Protein AF-A0A954N092-F1 (afdb_monomer)

Structure (mmCIF, N/CA/C/O backbone):
data_AF-A0A954N092-F1
#
_entry.id   AF-A0A954N092-F1
#
loop_
_atom_site.group_PDB
_atom_site.id
_atom_site.type_symbol
_atom_site.label_atom_id
_atom_site.label_alt_id
_atom_site.label_comp_id
_atom_site.label_asym_id
_atom_site.label_entity_id
_atom_site.label_seq_id
_atom_site.pdbx_PDB_ins_code
_atom_site.Cartn_x
_atom_site.Cartn_y
_atom_site.Cartn_z
_atom_site.occupancy
_atom_site.B_iso_or_equiv
_atom_site.auth_seq_id
_atom_site.auth_comp_id
_atom_site.auth_asym_id
_atom_site.auth_atom_id
_atom_site.pdbx_PDB_model_num
ATOM 1 N N . MET A 1 1 ? -8.967 7.671 38.812 1.00 58.72 1 MET A N 1
ATOM 2 C CA . MET A 1 1 ? -8.635 6.673 37.773 1.00 58.72 1 MET A CA 1
ATOM 3 C C . MET A 1 1 ? -8.797 5.312 38.424 1.00 58.72 1 MET A C 1
ATOM 5 O O . MET A 1 1 ? -8.134 5.073 39.426 1.00 58.72 1 MET A O 1
ATOM 9 N N . SER A 1 2 ? -9.772 4.502 38.005 1.00 84.19 2 SER A N 1
ATOM 10 C CA . SER A 1 2 ? -10.012 3.220 38.676 1.00 84.19 2 SER A CA 1
ATOM 11 C C . SER A 1 2 ? -8.923 2.221 38.261 1.00 84.19 2 SER A C 1
ATOM 13 O O . SER A 1 2 ? -8.461 2.272 37.116 1.00 84.19 2 SER A O 1
ATOM 15 N N . PRO A 1 3 ? -8.491 1.310 39.145 1.00 87.25 3 PRO A N 1
ATOM 16 C CA . PRO A 1 3 ? -7.468 0.316 38.809 1.00 87.25 3 PRO A CA 1
ATOM 17 C C . PRO A 1 3 ? -7.826 -0.487 37.546 1.00 87.25 3 PRO A C 1
ATOM 19 O O . PRO A 1 3 ? -6.954 -0.793 36.742 1.00 87.25 3 PRO A O 1
ATOM 22 N N . ASN A 1 4 ? -9.120 -0.695 37.290 1.00 87.25 4 ASN A N 1
ATOM 23 C CA . ASN A 1 4 ? -9.615 -1.421 36.122 1.00 87.25 4 ASN A CA 1
ATOM 24 C C . ASN A 1 4 ? -9.374 -0.676 34.798 1.00 87.25 4 ASN A C 1
ATOM 26 O O . ASN A 1 4 ? -9.091 -1.310 33.786 1.00 87.25 4 ASN A O 1
ATOM 30 N N . THR A 1 5 ? -9.449 0.661 34.779 1.00 82.31 5 THR A N 1
ATOM 31 C CA . THR A 1 5 ? -9.152 1.434 33.556 1.00 82.31 5 THR A CA 1
ATOM 32 C C . THR A 1 5 ? -7.698 1.292 33.110 1.00 82.31 5 THR A C 1
ATOM 34 O O . THR A 1 5 ? -7.426 1.294 31.914 1.00 82.31 5 THR A O 1
ATOM 37 N N . MET A 1 6 ? -6.764 1.118 34.048 1.00 85.31 6 MET A N 1
ATOM 38 C CA . MET A 1 6 ? -5.344 0.983 33.724 1.00 85.31 6 MET A CA 1
ATOM 39 C C . MET A 1 6 ? -5.060 -0.349 33.016 1.00 85.31 6 MET A C 1
ATOM 41 O O . MET A 1 6 ? -4.354 -0.377 32.010 1.00 85.31 6 MET A O 1
ATOM 45 N N . THR A 1 7 ? -5.677 -1.440 33.475 1.00 88.88 7 THR A N 1
ATOM 46 C CA . THR A 1 7 ? -5.511 -2.781 32.895 1.00 88.88 7 THR A CA 1
ATOM 47 C C . THR A 1 7 ? -5.996 -2.855 31.450 1.00 88.88 7 THR A C 1
ATOM 49 O O . THR A 1 7 ? -5.308 -3.423 30.605 1.00 88.88 7 THR A O 1
ATOM 52 N N . TRP A 1 8 ? -7.139 -2.236 31.137 1.00 83.75 8 TRP A N 1
ATOM 53 C CA . TRP A 1 8 ? -7.680 -2.220 29.773 1.00 83.75 8 TRP A CA 1
ATOM 54 C C . TRP A 1 8 ? -6.806 -1.436 28.792 1.00 83.75 8 TRP A C 1
ATOM 56 O O . TRP A 1 8 ? -6.642 -1.863 27.650 1.00 83.75 8 TRP A O 1
ATOM 66 N N . ILE A 1 9 ? -6.192 -0.337 29.238 1.00 79.56 9 ILE A N 1
ATOM 67 C CA . ILE A 1 9 ? -5.265 0.441 28.407 1.00 79.56 9 ILE A CA 1
ATOM 68 C C . ILE A 1 9 ? -4.024 -0.392 28.077 1.00 79.56 9 ILE A C 1
ATOM 70 O O . ILE A 1 9 ? -3.651 -0.494 26.910 1.00 79.56 9 ILE A O 1
ATOM 74 N N . PHE A 1 10 ? -3.412 -1.040 29.073 1.00 86.50 10 PHE A N 1
ATOM 75 C CA . PHE A 1 10 ? -2.238 -1.884 28.834 1.00 86.50 10 PHE A CA 1
ATOM 76 C C . PHE A 1 10 ? -2.550 -3.082 27.937 1.00 86.50 10 PHE A C 1
ATOM 78 O O . PHE A 1 10 ? -1.739 -3.430 27.081 1.00 86.50 10 PHE A O 1
ATOM 85 N N . LEU A 1 11 ? -3.734 -3.677 28.084 1.00 86.19 11 LEU A N 1
ATOM 86 C CA . LEU A 1 11 ? -4.165 -4.793 27.248 1.00 86.19 11 LEU A CA 1
ATOM 87 C C . LEU A 1 11 ? -4.391 -4.345 25.795 1.00 86.19 11 LEU A C 1
ATOM 89 O O . LEU A 1 11 ? -3.920 -5.006 24.871 1.00 86.19 11 LEU A O 1
ATOM 93 N N . GLY A 1 12 ? -5.011 -3.179 25.586 1.00 76.19 12 GLY A N 1
ATOM 94 C CA . GLY A 1 12 ? -5.172 -2.582 24.258 1.00 76.19 12 GLY A CA 1
ATOM 95 C C . GLY A 1 12 ? -3.834 -2.251 23.591 1.00 76.19 12 GLY A C 1
ATOM 96 O O . GLY A 1 12 ? -3.595 -2.648 22.450 1.00 76.19 12 GLY A O 1
ATOM 97 N N . VAL A 1 13 ? -2.922 -1.599 24.320 1.00 86.06 13 VAL A N 1
ATOM 98 C CA . VAL A 1 13 ? -1.566 -1.294 23.829 1.00 86.06 13 VAL A CA 1
ATOM 99 C C . VAL A 1 13 ? -0.796 -2.577 23.516 1.00 86.06 13 VAL A C 1
ATOM 101 O O . VAL A 1 13 ? -0.133 -2.648 22.484 1.00 86.06 13 VAL A O 1
ATOM 104 N N . GLY A 1 14 ? -0.919 -3.611 24.351 1.00 88.25 14 GLY A N 1
ATOM 105 C CA . GLY A 1 14 ? -0.275 -4.906 24.141 1.00 88.25 14 GLY A CA 1
ATOM 106 C C . GLY A 1 14 ? -0.741 -5.612 22.867 1.00 88.25 14 GLY A C 1
ATOM 107 O O . GLY A 1 14 ? 0.090 -6.138 22.130 1.00 88.25 14 GLY A O 1
ATOM 108 N N . ILE A 1 15 ? -2.043 -5.578 22.560 1.00 86.50 15 ILE A N 1
ATOM 109 C CA . ILE A 1 15 ? -2.592 -6.173 21.330 1.00 86.50 15 ILE A CA 1
ATOM 110 C C . ILE A 1 15 ? -2.095 -5.420 20.093 1.00 86.50 15 ILE A C 1
ATOM 112 O O . ILE A 1 15 ? -1.632 -6.046 19.138 1.00 86.50 15 ILE A O 1
ATOM 116 N N . VAL A 1 16 ? -2.139 -4.084 20.117 1.00 81.00 16 VAL A N 1
ATOM 117 C CA . VAL A 1 16 ? -1.659 -3.255 19.000 1.00 81.00 16 VAL A CA 1
ATOM 118 C C . VAL A 1 16 ? -0.156 -3.453 18.787 1.00 81.00 16 VAL A C 1
ATOM 120 O O . VAL A 1 16 ? 0.287 -3.667 17.657 1.00 81.00 16 VAL A O 1
ATOM 123 N N . TRP A 1 17 ? 0.628 -3.454 19.867 1.00 87.31 17 TRP A N 1
ATOM 124 C CA . TRP A 1 17 ? 2.071 -3.678 19.814 1.00 87.31 17 TRP A CA 1
ATOM 125 C C . TRP A 1 17 ? 2.415 -5.090 19.329 1.00 87.31 17 TRP A C 1
ATOM 127 O O . TRP A 1 17 ? 3.281 -5.243 18.470 1.00 87.31 17 TRP A O 1
ATOM 137 N N . GLY A 1 18 ? 1.702 -6.114 19.804 1.00 87.19 18 GLY A N 1
ATOM 138 C CA . GLY A 1 18 ? 1.867 -7.497 19.359 1.00 87.19 18 GLY A CA 1
ATOM 139 C C . GLY A 1 18 ? 1.547 -7.678 17.874 1.00 87.19 18 GLY A C 1
ATOM 140 O O . GLY A 1 18 ? 2.330 -8.290 17.147 1.00 87.19 18 GLY A O 1
ATOM 141 N N . GLY A 1 19 ? 0.451 -7.083 17.394 1.00 79.88 19 GLY A N 1
ATOM 142 C CA . GLY A 1 19 ? 0.083 -7.100 15.976 1.00 79.88 19 GLY A CA 1
ATOM 143 C C . GLY A 1 19 ? 1.131 -6.421 15.092 1.00 79.88 19 GLY A C 1
ATOM 144 O O . GLY A 1 19 ? 1.580 -6.999 14.098 1.00 79.88 19 GLY A O 1
ATOM 145 N N . TRP A 1 20 ? 1.591 -5.234 15.495 1.00 87.56 20 TRP A N 1
ATOM 146 C CA . TRP A 1 20 ? 2.670 -4.522 14.808 1.00 87.56 20 TRP A CA 1
ATOM 147 C C . TRP A 1 20 ? 3.981 -5.319 14.802 1.00 87.56 20 TRP A C 1
ATOM 149 O O . TRP A 1 20 ? 4.652 -5.409 13.773 1.00 87.56 20 TRP A O 1
ATOM 159 N N . TYR A 1 21 ? 4.332 -5.950 15.925 1.00 88.69 21 TYR A N 1
ATOM 160 C CA . TYR A 1 21 ? 5.552 -6.739 16.064 1.00 88.69 21 TYR A CA 1
ATOM 161 C C . TYR A 1 21 ? 5.555 -7.973 15.148 1.00 88.69 21 TYR A C 1
ATOM 163 O O . TYR A 1 21 ? 6.534 -8.212 14.437 1.00 88.69 21 TYR A O 1
ATOM 171 N N . VAL A 1 22 ? 4.448 -8.721 15.096 1.00 83.69 22 VAL A N 1
ATOM 172 C CA . VAL A 1 22 ? 4.300 -9.896 14.216 1.00 83.69 22 VAL A CA 1
ATOM 173 C C . VAL A 1 22 ? 4.335 -9.494 12.741 1.00 83.69 22 VAL A C 1
ATOM 175 O O . VAL A 1 22 ? 5.018 -10.129 11.934 1.00 83.69 22 VAL A O 1
ATOM 178 N N . TRP A 1 23 ? 3.651 -8.410 12.377 1.00 83.38 23 TRP A N 1
ATOM 179 C CA . TRP A 1 23 ? 3.694 -7.870 11.019 1.00 83.38 23 TRP A CA 1
ATOM 180 C C . TRP A 1 23 ? 5.112 -7.448 10.617 1.00 83.38 23 TRP A C 1
ATOM 182 O O . TRP A 1 23 ? 5.581 -7.784 9.526 1.00 83.38 23 TRP A O 1
ATOM 192 N N . ARG A 1 24 ? 5.842 -6.795 11.529 1.00 86.06 24 ARG A N 1
ATOM 193 C CA . ARG A 1 24 ? 7.240 -6.409 11.315 1.00 86.06 24 ARG A CA 1
ATOM 194 C C . ARG A 1 24 ? 8.151 -7.625 11.145 1.00 86.06 24 ARG A C 1
ATOM 196 O O . ARG A 1 24 ? 9.074 -7.572 10.337 1.00 86.06 24 ARG A O 1
ATOM 203 N N . GLN A 1 25 ? 7.899 -8.723 11.860 1.00 77.31 25 GLN A N 1
ATOM 204 C CA . GLN A 1 25 ? 8.664 -9.960 11.688 1.00 77.31 25 GLN A CA 1
ATOM 205 C C . GLN A 1 25 ? 8.436 -10.615 10.320 1.00 77.31 25 GLN A C 1
ATOM 207 O O . GLN A 1 25 ? 9.402 -11.076 9.715 1.00 77.31 25 GLN A O 1
ATOM 212 N N . ARG A 1 26 ? 7.203 -10.608 9.794 1.00 75.19 26 ARG A N 1
ATOM 213 C CA . ARG A 1 26 ? 6.902 -11.153 8.453 1.00 75.19 26 ARG A CA 1
ATOM 214 C C . ARG A 1 26 ? 7.524 -10.350 7.311 1.00 75.19 26 ARG A C 1
ATOM 216 O O . ARG A 1 26 ? 7.737 -10.898 6.239 1.00 75.19 26 ARG A O 1
ATOM 223 N N . ARG A 1 27 ? 7.830 -9.071 7.544 1.00 66.31 27 ARG A N 1
ATOM 224 C CA . ARG A 1 27 ? 8.525 -8.193 6.590 1.00 66.31 27 ARG A CA 1
ATOM 225 C C . ARG A 1 27 ? 10.041 -8.326 6.604 1.00 66.31 27 ARG A C 1
ATOM 227 O O . ARG A 1 27 ? 10.702 -7.550 5.919 1.00 66.31 27 ARG A O 1
ATOM 234 N N . ARG A 1 28 ? 10.625 -9.270 7.354 1.00 65.62 28 ARG A N 1
ATOM 235 C CA . ARG A 1 28 ? 12.011 -9.638 7.060 1.00 65.62 28 ARG A CA 1
ATOM 236 C C . ARG A 1 28 ? 11.988 -10.157 5.627 1.00 65.62 28 ARG A C 1
ATOM 238 O O . ARG A 1 28 ? 11.302 -11.156 5.409 1.00 65.62 28 ARG A O 1
ATOM 245 N N . PRO A 1 29 ? 12.626 -9.459 4.666 1.00 52.38 29 PRO A N 1
ATOM 246 C CA . PRO A 1 29 ? 12.681 -9.952 3.307 1.00 52.38 29 PRO A CA 1
ATOM 247 C C . PRO A 1 29 ? 13.174 -11.379 3.444 1.00 52.38 29 PRO A C 1
ATOM 249 O O . PRO A 1 29 ? 14.160 -11.621 4.154 1.00 52.38 29 PRO A O 1
ATOM 252 N N . GLN A 1 30 ? 12.436 -12.325 2.863 1.00 53.16 30 GLN A N 1
ATOM 253 C CA . GLN A 1 30 ? 13.065 -13.584 2.534 1.00 53.16 30 GLN A CA 1
ATOM 254 C C . GLN A 1 30 ? 14.264 -13.130 1.717 1.00 53.16 30 GLN A C 1
ATOM 256 O O . GLN A 1 30 ? 14.099 -12.619 0.613 1.00 53.16 30 GLN A O 1
ATOM 261 N N . ARG A 1 31 ? 15.453 -13.136 2.334 1.00 52.22 31 ARG A N 1
ATOM 262 C CA . ARG A 1 31 ? 16.686 -13.169 1.577 1.00 52.22 31 ARG A CA 1
ATOM 263 C C . ARG A 1 31 ? 16.428 -14.376 0.719 1.00 52.22 31 ARG A C 1
ATOM 265 O O . ARG A 1 31 ? 16.381 -15.479 1.258 1.00 52.22 31 ARG A O 1
ATOM 272 N N . GLU A 1 32 ? 16.075 -14.127 -0.533 1.00 50.03 32 GLU A N 1
ATOM 273 C CA . GLU A 1 32 ? 16.097 -15.140 -1.552 1.00 50.03 32 GLU A CA 1
ATOM 274 C C . GLU A 1 32 ? 17.506 -15.688 -1.411 1.00 50.03 32 GLU A C 1
ATOM 276 O O . GLU A 1 32 ? 18.486 -15.020 -1.750 1.00 50.03 32 GLU A O 1
ATOM 281 N N . GLU A 1 33 ? 17.623 -16.824 -0.716 1.00 53.75 33 GLU A N 1
ATOM 282 C CA . GLU A 1 33 ? 18.827 -17.617 -0.789 1.00 53.75 33 GLU A CA 1
ATOM 283 C C . GLU A 1 33 ? 19.053 -17.731 -2.284 1.00 53.75 33 GLU A C 1
ATOM 285 O O . GLU A 1 33 ? 18.104 -18.121 -2.978 1.00 53.75 33 GLU A O 1
ATOM 290 N N . PRO A 1 34 ? 20.205 -17.256 -2.789 1.00 58.59 34 PRO A N 1
ATOM 291 C CA . PRO A 1 34 ? 20.457 -17.218 -4.212 1.00 58.59 34 PRO A CA 1
ATOM 292 C C . PRO A 1 34 ? 20.165 -18.620 -4.709 1.00 58.59 34 PRO A C 1
ATOM 294 O O . PRO A 1 34 ? 20.888 -19.555 -4.356 1.00 58.59 34 PRO A O 1
ATOM 297 N N . ARG A 1 35 ? 19.035 -18.783 -5.415 1.00 56.75 35 ARG A N 1
ATOM 298 C CA . ARG A 1 35 ? 18.630 -20.093 -5.904 1.00 56.75 35 ARG A CA 1
ATOM 299 C C . ARG A 1 35 ? 19.824 -20.543 -6.730 1.00 56.75 35 ARG A C 1
ATOM 301 O O . ARG A 1 35 ? 20.203 -19.788 -7.631 1.00 56.75 35 ARG A O 1
ATOM 308 N N . PRO A 1 36 ? 20.483 -21.660 -6.375 1.00 59.56 36 PRO A N 1
ATOM 309 C CA . PRO A 1 36 ? 21.659 -22.106 -7.093 1.00 59.56 36 PRO A CA 1
ATOM 310 C C . PRO A 1 36 ? 21.232 -22.218 -8.544 1.00 59.56 36 PRO A C 1
ATOM 312 O O . PRO A 1 36 ? 20.334 -22.991 -8.871 1.00 59.56 36 PRO A O 1
ATOM 315 N N . ASN A 1 37 ? 21.775 -21.329 -9.371 1.00 62.72 37 ASN A N 1
ATOM 316 C CA . ASN A 1 37 ? 21.393 -21.224 -10.760 1.00 62.72 37 ASN A CA 1
ATOM 317 C C . ASN A 1 37 ? 21.721 -22.585 -11.392 1.00 62.72 37 ASN A C 1
ATOM 319 O O . ASN A 1 37 ? 22.906 -22.931 -11.445 1.00 62.72 37 ASN A O 1
ATOM 323 N N . PRO A 1 38 ? 20.726 -23.386 -11.821 1.00 64.44 38 PRO A N 1
ATOM 324 C CA . PRO A 1 38 ? 20.985 -24.746 -12.287 1.00 64.44 38 PRO A CA 1
ATOM 325 C C . PRO A 1 38 ? 21.834 -24.769 -13.567 1.00 64.44 38 PRO A C 1
ATOM 327 O O . PRO A 1 38 ? 22.340 -25.821 -13.938 1.00 64.44 38 PRO A O 1
ATOM 330 N N . MET A 1 39 ? 22.051 -23.615 -14.215 1.00 55.84 39 MET A N 1
ATOM 331 C CA . MET A 1 39 ? 22.967 -23.496 -15.352 1.00 55.84 39 MET A CA 1
ATOM 332 C C . MET A 1 39 ? 24.459 -23.594 -14.998 1.00 55.84 39 MET A C 1
ATOM 334 O O . MET A 1 39 ? 25.257 -23.784 -15.907 1.00 55.84 39 MET A O 1
ATOM 338 N N . TYR A 1 40 ? 24.860 -23.483 -13.724 1.00 56.44 40 TYR A N 1
ATOM 339 C CA . TYR A 1 40 ? 26.278 -23.538 -13.324 1.00 56.44 40 TYR A CA 1
ATOM 340 C C . TYR A 1 40 ? 26.582 -24.599 -12.263 1.00 56.44 40 TYR A C 1
ATOM 342 O O . TYR A 1 40 ? 27.558 -24.484 -11.526 1.00 56.44 40 TYR A O 1
ATOM 350 N N . SER A 1 41 ? 25.782 -25.659 -12.180 1.00 55.06 41 SER A N 1
ATOM 351 C CA . SER A 1 41 ? 26.203 -26.883 -11.493 1.00 55.06 41 SER A CA 1
ATOM 352 C C . SER A 1 41 ? 26.908 -27.824 -12.470 1.00 55.06 41 SER A C 1
ATOM 354 O O . SER A 1 41 ? 26.545 -28.992 -12.582 1.00 55.06 41 SER A O 1
ATOM 356 N N . GLU A 1 42 ? 27.919 -27.325 -13.186 1.00 63.22 42 GLU A N 1
ATOM 357 C CA . GLU A 1 42 ? 28.960 -28.227 -13.666 1.00 63.22 42 GLU A CA 1
ATOM 358 C C . GLU A 1 42 ? 29.779 -28.653 -12.438 1.00 63.22 42 GLU A C 1
ATOM 360 O O . GLU A 1 42 ? 30.269 -27.798 -11.690 1.00 63.22 42 GLU A O 1
ATOM 365 N N . PRO A 1 43 ? 29.900 -29.960 -12.155 1.00 59.31 43 PRO A N 1
ATOM 366 C CA . PRO A 1 43 ? 30.748 -30.433 -11.079 1.00 59.31 43 PRO A CA 1
ATOM 367 C C . PRO A 1 43 ? 32.184 -30.061 -11.428 1.00 59.31 43 PRO A C 1
ATOM 369 O O . PRO A 1 43 ? 32.767 -30.661 -12.322 1.00 59.31 43 PRO A O 1
ATOM 372 N N . ILE A 1 44 ? 32.755 -29.079 -10.727 1.00 59.00 44 ILE A N 1
ATOM 373 C CA . ILE A 1 44 ? 34.179 -28.757 -10.838 1.00 59.00 44 ILE A CA 1
ATOM 374 C C . ILE A 1 44 ? 34.954 -30.050 -10.529 1.00 59.00 44 ILE A C 1
ATOM 376 O O . ILE A 1 44 ? 34.915 -30.512 -9.379 1.00 59.00 44 ILE A O 1
ATOM 380 N N . PRO A 1 45 ? 35.646 -30.665 -11.507 1.00 58.56 45 PRO A N 1
ATOM 381 C CA . PRO A 1 45 ? 36.474 -31.822 -11.229 1.00 58.56 45 PRO A CA 1
ATOM 382 C C . PRO A 1 45 ? 37.652 -31.357 -10.367 1.00 58.56 45 PRO A C 1
ATOM 384 O O . PRO A 1 45 ? 38.475 -30.538 -10.771 1.00 58.56 45 PRO A O 1
ATOM 387 N N . LYS A 1 46 ? 37.725 -31.854 -9.130 1.00 66.94 46 LYS A N 1
ATOM 388 C CA . LYS A 1 46 ? 38.877 -31.643 -8.246 1.00 66.94 46 LYS A CA 1
ATOM 389 C C . LYS A 1 46 ? 40.060 -32.491 -8.712 1.00 66.94 46 LYS A C 1
ATOM 391 O O . LYS A 1 46 ? 40.262 -33.571 -8.169 1.00 66.94 46 LYS A O 1
ATOM 396 N N . THR A 1 47 ? 40.835 -32.036 -9.693 1.00 59.12 47 THR A N 1
ATOM 397 C CA . THR A 1 47 ? 42.200 -32.515 -10.031 1.00 59.12 47 THR A CA 1
ATOM 398 C C . THR A 1 47 ? 42.711 -31.602 -11.163 1.00 59.12 47 THR A C 1
ATOM 400 O O . THR A 1 47 ? 41.941 -31.332 -12.069 1.00 59.12 47 THR A O 1
ATOM 403 N N . VAL A 1 48 ? 43.903 -31.003 -11.237 1.00 55.22 48 VAL A N 1
ATOM 404 C CA . VAL A 1 48 ? 45.268 -31.263 -10.752 1.00 55.22 48 VAL A CA 1
ATOM 405 C C . VAL A 1 48 ? 45.997 -29.901 -10.703 1.00 55.22 48 VAL A C 1
AT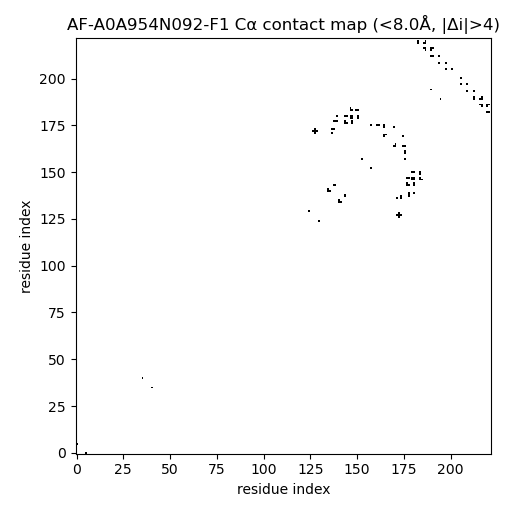OM 407 O O . VAL A 1 48 ? 45.809 -29.068 -11.588 1.00 55.22 48 VAL A O 1
ATOM 410 N N . GLN A 1 49 ? 46.837 -29.669 -9.690 1.00 56.31 49 GLN A N 1
ATOM 411 C CA . GLN A 1 49 ? 47.897 -28.654 -9.742 1.00 56.31 49 GLN A CA 1
ATOM 412 C C . GLN A 1 49 ? 49.00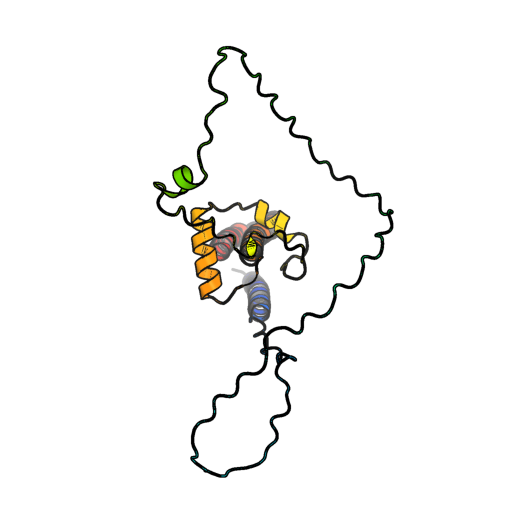9 -29.133 -10.681 1.00 56.31 49 GLN A C 1
ATOM 414 O O . GLN A 1 49 ? 49.626 -30.144 -10.372 1.00 56.31 49 GLN A O 1
ATOM 419 N N . GLU A 1 50 ? 49.329 -28.386 -11.739 1.00 55.41 50 GLU A N 1
ATOM 420 C CA . GLU A 1 50 ? 50.687 -28.362 -12.304 1.00 55.41 50 GLU A CA 1
ATOM 421 C C . GLU A 1 50 ? 50.924 -27.075 -13.124 1.00 55.41 50 GLU A C 1
ATOM 423 O O . GLU A 1 50 ? 50.038 -26.659 -13.876 1.00 55.41 50 GLU A O 1
ATOM 428 N N . PRO A 1 51 ? 52.079 -26.394 -12.972 1.00 64.12 51 PRO A N 1
ATOM 429 C CA . PRO A 1 51 ? 52.385 -25.158 -13.676 1.00 64.12 51 PRO A CA 1
ATOM 430 C C . PRO A 1 51 ? 53.220 -25.451 -14.926 1.00 64.12 51 PRO A C 1
ATOM 432 O O . PRO A 1 51 ? 54.410 -25.737 -14.825 1.00 64.12 51 PRO A O 1
ATOM 435 N N . HIS A 1 52 ? 52.639 -25.293 -16.115 1.00 48.84 52 HIS A N 1
ATOM 436 C CA . HIS A 1 52 ? 53.420 -25.246 -17.350 1.00 48.84 52 HIS A CA 1
ATOM 437 C C . HIS A 1 52 ? 53.013 -24.056 -18.214 1.00 48.84 52 HIS A C 1
ATOM 439 O O . HIS A 1 52 ? 51.931 -23.995 -18.790 1.00 48.84 52 HIS A O 1
ATOM 445 N N . ALA A 1 53 ? 53.933 -23.096 -18.289 1.00 59.19 53 ALA A N 1
ATOM 446 C CA . ALA A 1 53 ? 53.984 -22.087 -19.325 1.00 59.19 53 ALA A CA 1
ATOM 447 C C . ALA A 1 53 ? 54.308 -22.758 -20.663 1.00 59.19 53 ALA A C 1
ATOM 449 O O . ALA A 1 53 ? 55.384 -23.330 -20.758 1.00 59.19 53 ALA A O 1
ATOM 450 N N . TYR A 1 54 ? 53.450 -22.635 -21.680 1.00 49.56 54 TYR A N 1
ATOM 451 C CA . TYR A 1 54 ? 53.856 -22.647 -23.090 1.00 49.56 54 TYR A CA 1
ATOM 452 C C . TYR A 1 54 ? 52.872 -21.861 -23.967 1.00 49.56 54 TYR A C 1
ATOM 454 O O . TYR A 1 54 ? 51.730 -21.593 -23.608 1.00 49.56 54 TYR A O 1
ATOM 462 N N . ALA A 1 55 ? 53.429 -21.430 -25.090 1.00 47.50 55 ALA A N 1
ATOM 463 C CA . ALA A 1 55 ? 52.978 -20.447 -26.052 1.00 47.50 55 ALA A CA 1
ATOM 464 C C . ALA A 1 55 ? 51.672 -20.758 -26.806 1.00 47.50 55 ALA A C 1
ATOM 466 O O . ALA A 1 55 ? 51.259 -21.901 -26.951 1.00 47.50 55 ALA A O 1
ATOM 467 N N . GLN A 1 56 ? 51.108 -19.670 -27.343 1.00 51.75 56 GLN A N 1
ATOM 468 C CA . GLN A 1 56 ? 50.431 -19.532 -28.639 1.00 51.75 56 GLN A CA 1
ATOM 469 C C . GLN A 1 56 ? 49.994 -20.817 -29.363 1.00 51.75 56 GLN A C 1
ATOM 471 O O . GLN A 1 56 ? 50.828 -21.537 -29.904 1.00 51.75 56 GLN A O 1
ATOM 476 N N . GLN A 1 57 ? 48.688 -20.929 -29.613 1.00 48.12 57 GLN A N 1
ATOM 477 C CA . GLN A 1 57 ? 48.195 -21.205 -30.963 1.00 48.12 57 GLN A CA 1
ATOM 478 C C . GLN A 1 57 ? 46.746 -20.738 -31.108 1.00 48.12 57 GLN A C 1
ATOM 480 O O . GLN A 1 57 ? 45.824 -21.264 -30.492 1.00 48.12 57 GLN A O 1
ATOM 485 N N . ALA A 1 58 ? 46.573 -19.703 -31.931 1.00 56.12 58 ALA A N 1
ATOM 486 C CA . ALA A 1 58 ? 45.292 -19.316 -32.486 1.00 56.12 58 ALA A CA 1
ATOM 487 C C . ALA A 1 58 ? 44.818 -20.441 -33.412 1.00 56.12 58 ALA A C 1
ATOM 489 O O . ALA A 1 58 ? 45.427 -20.688 -34.452 1.00 56.12 58 ALA A O 1
ATOM 490 N N . ASN A 1 59 ? 43.742 -21.117 -33.025 1.00 55.09 59 ASN A N 1
ATOM 491 C CA . ASN A 1 59 ? 42.989 -21.987 -33.909 1.00 55.09 59 ASN A CA 1
ATOM 492 C C . ASN A 1 59 ? 41.520 -21.597 -33.755 1.00 55.09 59 ASN A C 1
ATOM 494 O O . ASN A 1 59 ? 40.943 -21.754 -32.682 1.00 55.09 59 ASN A O 1
ATOM 498 N N . VAL A 1 60 ? 40.969 -20.994 -34.805 1.00 59.16 60 VAL A N 1
ATOM 499 C CA . VAL A 1 60 ? 39.586 -20.524 -34.891 1.00 59.16 60 VAL A CA 1
ATOM 500 C C . VAL A 1 60 ? 38.826 -21.537 -35.745 1.00 59.16 60 VAL A C 1
ATOM 502 O O . VAL A 1 60 ? 39.077 -21.593 -36.949 1.00 59.16 60 VAL A O 1
ATOM 505 N N . PRO A 1 61 ? 37.912 -22.341 -35.179 1.00 53.31 61 PRO A N 1
ATOM 506 C CA . PRO A 1 61 ? 36.978 -23.127 -35.971 1.00 53.31 61 PRO A CA 1
ATOM 507 C C . PRO A 1 61 ? 35.705 -22.316 -36.273 1.00 53.31 61 PRO A C 1
ATOM 509 O O . PRO A 1 61 ? 35.034 -21.857 -35.354 1.00 53.31 61 PRO A O 1
ATOM 512 N N . SER A 1 62 ? 35.426 -22.152 -37.575 1.00 56.44 62 SER A N 1
ATOM 513 C CA . SER A 1 62 ? 34.110 -22.226 -38.252 1.00 56.44 62 SER A CA 1
ATOM 514 C C . SER A 1 62 ? 32.898 -21.699 -37.460 1.00 56.44 62 SER A C 1
ATOM 516 O O . SER A 1 62 ? 32.417 -22.355 -36.549 1.00 56.44 62 SER A O 1
ATOM 518 N N . MET A 1 63 ? 32.367 -20.494 -37.681 1.00 56.34 63 MET A N 1
ATOM 519 C CA . MET A 1 63 ? 31.594 -20.037 -38.850 1.00 56.34 63 MET A CA 1
ATOM 520 C C . MET A 1 63 ? 30.550 -21.066 -39.347 1.00 56.34 63 MET A C 1
ATOM 522 O O . MET A 1 63 ? 30.883 -21.973 -40.098 1.00 56.34 63 MET A O 1
ATOM 526 N N . TYR A 1 64 ? 29.302 -20.860 -38.902 1.00 51.72 64 TYR A N 1
ATOM 527 C CA . TYR A 1 64 ? 28.020 -21.479 -39.289 1.00 51.72 64 TYR A CA 1
ATOM 528 C C . TYR A 1 64 ? 27.814 -22.981 -39.049 1.00 51.72 64 TYR A C 1
ATOM 530 O O . TYR A 1 64 ? 28.193 -23.810 -39.865 1.00 51.72 64 TYR A O 1
ATOM 538 N N . ASP A 1 65 ? 27.038 -23.282 -38.007 1.00 51.84 65 ASP A N 1
ATOM 539 C CA . ASP A 1 65 ? 26.153 -24.448 -37.980 1.00 51.84 65 ASP A CA 1
ATOM 540 C C . ASP A 1 65 ? 24.789 -23.967 -37.451 1.00 51.84 65 ASP A C 1
ATOM 542 O O . ASP A 1 65 ? 24.531 -23.922 -36.248 1.00 51.84 65 ASP A O 1
ATOM 546 N N . TYR A 1 66 ? 23.970 -23.423 -38.357 1.00 61.84 66 TYR A N 1
ATOM 547 C CA . TYR A 1 66 ? 22.571 -23.093 -38.079 1.00 61.84 66 TYR A CA 1
ATOM 548 C C . TYR A 1 66 ? 21.744 -24.342 -38.406 1.00 61.84 66 TYR A C 1
ATOM 550 O O . TYR A 1 66 ? 21.740 -24.754 -39.569 1.00 61.84 66 TYR A O 1
ATOM 558 N N . PRO A 1 67 ? 21.054 -24.957 -37.432 1.00 71.06 67 PRO A N 1
ATOM 559 C CA . PRO A 1 67 ? 20.123 -26.035 -37.724 1.00 71.06 67 PRO A CA 1
ATOM 560 C C . PRO A 1 67 ? 18.943 -25.504 -38.561 1.00 71.06 67 PRO A C 1
ATOM 562 O O . PRO A 1 67 ? 18.532 -24.355 -38.374 1.00 71.06 67 PRO A O 1
ATOM 565 N N . PRO A 1 68 ? 18.410 -26.310 -39.496 1.00 61.25 68 PRO A N 1
ATOM 566 C CA . PRO A 1 68 ? 17.285 -25.916 -40.332 1.00 61.25 68 PRO A CA 1
ATOM 567 C C . PRO A 1 68 ? 16.028 -25.683 -39.488 1.00 61.25 68 PRO A C 1
ATOM 569 O O . PRO A 1 68 ? 15.742 -26.426 -38.549 1.00 61.25 68 PRO A O 1
ATOM 572 N N . GLU A 1 69 ? 15.295 -24.633 -39.849 1.00 56.09 69 GLU A N 1
ATOM 573 C CA . GLU A 1 69 ? 13.990 -24.275 -39.303 1.00 56.09 69 GLU A CA 1
ATOM 574 C C . GLU A 1 69 ? 13.015 -25.452 -39.459 1.00 56.09 69 GLU A C 1
ATOM 576 O O . GLU A 1 69 ? 12.720 -25.884 -40.574 1.00 56.09 69 GLU A O 1
ATOM 581 N N . GLU A 1 70 ? 12.530 -25.982 -38.333 1.00 61.06 70 GLU A N 1
ATOM 582 C CA . GLU A 1 70 ? 11.435 -26.946 -38.328 1.00 61.06 70 GLU A CA 1
ATOM 583 C C . GLU A 1 70 ? 10.107 -26.239 -38.612 1.00 61.06 70 GLU A C 1
ATOM 585 O O . GLU A 1 70 ? 9.721 -25.239 -38.003 1.00 61.06 70 GLU A O 1
ATOM 590 N N . GLU A 1 71 ? 9.443 -26.821 -39.595 1.00 60.00 71 GLU A N 1
ATOM 591 C CA . GLU A 1 71 ? 8.203 -26.458 -40.241 1.00 60.00 71 GLU A CA 1
ATOM 592 C C . GLU A 1 71 ? 7.024 -26.345 -39.258 1.00 60.00 71 GLU A C 1
ATOM 594 O O . GLU A 1 71 ? 6.753 -27.207 -38.423 1.00 60.00 71 GLU A O 1
ATOM 599 N N . THR A 1 72 ? 6.304 -25.237 -39.396 1.00 53.41 72 THR A N 1
ATOM 600 C CA . THR A 1 72 ? 5.069 -24.850 -38.710 1.00 53.41 72 THR A CA 1
ATOM 601 C C . THR A 1 72 ? 4.016 -25.958 -38.602 1.00 53.41 72 THR A C 1
ATOM 603 O O . THR A 1 72 ? 3.533 -26.463 -39.614 1.00 53.41 72 THR A O 1
ATOM 606 N N . ALA A 1 73 ? 3.534 -26.215 -37.382 1.00 69.19 73 ALA A N 1
ATOM 607 C CA . ALA A 1 73 ? 2.260 -26.895 -37.148 1.00 69.19 73 ALA A CA 1
ATOM 608 C C . ALA A 1 73 ? 1.091 -25.881 -37.080 1.00 69.19 73 ALA A C 1
ATOM 610 O O . ALA A 1 73 ? 1.262 -24.775 -36.557 1.00 69.19 73 ALA A O 1
ATOM 611 N N . PRO A 1 74 ? -0.110 -26.236 -37.576 1.00 63.72 74 PRO A N 1
ATOM 612 C CA . PRO A 1 74 ? -1.277 -25.359 -37.582 1.00 63.72 74 PRO A CA 1
ATOM 613 C C . PRO A 1 74 ? -1.894 -25.198 -36.185 1.00 63.72 74 PRO A C 1
ATOM 615 O O . PRO A 1 74 ? -2.164 -26.170 -35.480 1.00 63.72 74 PRO A O 1
ATOM 618 N N . ILE A 1 75 ? -2.173 -23.948 -35.814 1.00 63.34 75 ILE A N 1
ATOM 619 C CA . ILE A 1 75 ? -2.886 -23.568 -34.591 1.00 63.34 75 ILE A CA 1
ATOM 620 C C . ILE A 1 75 ? -4.362 -23.994 -34.728 1.00 63.34 75 ILE A C 1
ATOM 622 O O . ILE A 1 75 ? -5.023 -23.553 -35.674 1.00 63.34 75 ILE A O 1
ATOM 626 N N . PRO A 1 76 ? -4.926 -24.808 -33.815 1.00 58.34 76 PRO A N 1
ATOM 627 C CA . PRO A 1 76 ? -6.353 -25.091 -33.823 1.00 58.34 76 PRO A CA 1
ATOM 628 C C . PRO A 1 76 ? -7.150 -23.866 -33.361 1.00 58.34 76 PRO A C 1
ATOM 630 O O . PRO A 1 76 ? -6.986 -23.349 -32.255 1.00 58.34 76 PRO A O 1
ATOM 633 N N . ALA A 1 77 ? -8.059 -23.426 -34.225 1.00 56.38 77 ALA A N 1
ATOM 634 C CA . ALA A 1 77 ? -9.119 -22.492 -33.895 1.00 56.38 77 ALA A CA 1
ATOM 635 C C . ALA A 1 77 ? -10.113 -23.144 -32.919 1.00 56.38 77 ALA A C 1
ATOM 637 O O . ALA A 1 77 ? -10.875 -24.009 -33.339 1.00 56.38 77 ALA A O 1
ATOM 638 N N . ALA A 1 78 ? -10.115 -22.734 -31.645 1.00 53.06 78 ALA A N 1
ATOM 639 C CA . ALA A 1 78 ? -11.293 -22.718 -30.761 1.00 53.06 78 ALA A CA 1
ATOM 640 C C . ALA A 1 78 ? -10.917 -22.295 -29.329 1.00 53.06 78 ALA A C 1
ATOM 642 O O . ALA A 1 78 ? -10.454 -23.116 -28.545 1.00 53.06 78 ALA A O 1
ATOM 643 N N . ALA A 1 79 ? -11.194 -21.041 -28.964 1.00 49.81 79 ALA A N 1
ATOM 644 C CA . ALA A 1 79 ? -11.579 -20.665 -27.599 1.00 49.81 79 ALA A CA 1
ATOM 645 C C . ALA A 1 79 ? -12.193 -19.260 -27.612 1.00 49.81 79 ALA A C 1
ATOM 647 O O . ALA A 1 79 ? -11.575 -18.249 -27.287 1.00 49.81 79 ALA A O 1
ATOM 648 N N . THR A 1 80 ? -13.443 -19.220 -28.050 1.00 53.38 80 THR A N 1
ATOM 649 C CA . THR A 1 80 ? -14.404 -18.159 -27.764 1.00 53.38 80 THR A CA 1
ATOM 650 C C . THR A 1 80 ? -14.633 -18.072 -26.247 1.00 53.38 80 THR A C 1
ATOM 652 O O . THR A 1 80 ? -14.662 -19.113 -25.596 1.00 53.38 80 THR A O 1
ATOM 655 N N . LEU A 1 81 ? -14.923 -16.858 -25.750 1.00 50.91 81 LEU A N 1
ATOM 656 C CA . LEU A 1 81 ? -15.553 -16.493 -24.459 1.00 50.91 81 LEU A CA 1
ATOM 657 C C . LEU A 1 81 ? -14.639 -15.835 -23.407 1.00 50.91 81 LEU A C 1
ATOM 659 O O . LEU A 1 81 ? -14.192 -16.475 -22.465 1.00 50.91 81 LEU A O 1
ATOM 663 N N . ALA A 1 82 ? -14.516 -14.507 -23.489 1.00 48.12 82 ALA A N 1
ATOM 664 C CA . ALA A 1 82 ? -14.785 -13.624 -22.348 1.00 48.12 82 ALA A CA 1
ATOM 665 C C . ALA A 1 82 ? -14.961 -12.182 -22.848 1.00 48.12 82 ALA A C 1
ATOM 667 O O . ALA A 1 82 ? -14.009 -11.474 -23.166 1.00 48.12 82 ALA A O 1
ATOM 668 N N . SER A 1 83 ? -16.220 -11.770 -22.951 1.00 54.91 83 SER A N 1
ATOM 669 C CA . SER A 1 83 ? -16.641 -10.397 -23.188 1.00 54.91 83 SER A CA 1
ATOM 670 C C . SER A 1 83 ? -16.337 -9.536 -21.959 1.00 54.91 83 SER A C 1
ATOM 672 O O . SER A 1 83 ? -17.065 -9.601 -20.968 1.00 54.91 83 SER A O 1
ATOM 674 N N . THR A 1 84 ? -15.320 -8.684 -22.041 1.00 48.09 84 THR A N 1
ATOM 675 C CA . THR A 1 84 ? -15.173 -7.542 -21.130 1.00 48.09 84 THR A CA 1
ATOM 676 C C . THR A 1 84 ? -15.078 -6.296 -21.992 1.00 48.09 84 THR A C 1
ATOM 678 O O . THR A 1 84 ? -14.248 -6.216 -22.894 1.00 48.09 84 THR A O 1
ATOM 681 N N . GLY A 1 85 ? -16.030 -5.386 -21.789 1.00 48.72 85 GLY A N 1
ATOM 682 C CA . GLY A 1 85 ? -16.327 -4.271 -22.676 1.00 48.72 85 GLY A CA 1
ATOM 683 C C . GLY A 1 85 ? -15.123 -3.383 -22.960 1.00 48.72 85 GLY A C 1
ATOM 684 O O . GLY A 1 85 ? -14.734 -2.562 -22.136 1.00 48.72 85 GLY A O 1
ATOM 685 N N . TYR A 1 86 ? -14.604 -3.491 -24.179 1.00 44.34 86 TYR A N 1
ATOM 686 C CA . TYR A 1 86 ? -13.862 -2.412 -24.802 1.00 44.34 86 TYR A CA 1
ATOM 687 C C . TYR A 1 86 ? -14.889 -1.414 -25.318 1.00 44.34 86 TYR A C 1
ATOM 689 O O . TYR A 1 86 ? -15.586 -1.652 -26.303 1.00 44.34 86 TYR A O 1
ATOM 697 N N . GLN A 1 87 ? -15.020 -0.306 -24.598 1.00 48.19 87 GLN A N 1
ATOM 698 C CA . GLN A 1 87 ? -15.746 0.855 -25.072 1.00 48.19 87 GLN A CA 1
ATOM 699 C C . GLN A 1 87 ? -14.978 1.380 -26.285 1.00 48.19 87 GLN A C 1
ATOM 701 O O . GLN A 1 87 ? -13.902 1.959 -26.158 1.00 48.19 87 GLN A O 1
ATOM 706 N N . SER A 1 88 ? -15.490 1.066 -27.474 1.00 53.59 88 SER A N 1
ATOM 707 C CA . SER A 1 88 ? -14.940 1.498 -28.750 1.00 53.59 88 SER A CA 1
ATOM 708 C C . SER A 1 88 ? -14.891 3.023 -28.768 1.00 53.59 88 SER A C 1
ATOM 710 O O . SER A 1 88 ? -15.918 3.683 -28.945 1.00 53.59 88 SER A O 1
ATOM 712 N N . VAL A 1 89 ? -13.702 3.583 -28.564 1.00 56.88 89 VAL A N 1
ATOM 713 C CA . VAL A 1 89 ? -13.410 4.969 -28.913 1.00 56.88 89 VAL A CA 1
ATOM 714 C C . VAL A 1 89 ? -13.585 5.040 -30.425 1.00 56.88 89 VAL A C 1
ATOM 716 O O . VAL A 1 89 ? -12.806 4.448 -31.171 1.00 56.88 89 VAL A O 1
ATOM 719 N N . GLN A 1 90 ? -14.676 5.663 -30.876 1.00 52.12 90 GLN A N 1
ATOM 720 C CA . GLN A 1 90 ? -14.874 5.926 -32.295 1.00 52.12 90 GLN A CA 1
ATOM 721 C C . GLN A 1 90 ? -13.676 6.753 -32.772 1.00 52.12 90 GLN A C 1
ATOM 723 O O . GLN A 1 90 ? -13.399 7.789 -32.165 1.00 52.12 90 GLN A O 1
ATOM 728 N N . PRO A 1 91 ? -12.939 6.318 -33.806 1.00 53.59 91 PRO A N 1
ATOM 729 C CA . PRO A 1 91 ? -11.910 7.163 -34.377 1.00 53.59 91 PRO A CA 1
ATOM 730 C C . PRO A 1 91 ? -12.605 8.398 -34.948 1.00 53.59 91 PRO A C 1
ATOM 732 O O . PRO A 1 91 ? -13.503 8.279 -35.784 1.00 53.59 91 PRO A O 1
ATOM 735 N N . GLU A 1 92 ? -12.217 9.581 -34.471 1.00 53.50 92 GLU A N 1
ATOM 736 C CA . GLU A 1 92 ? -12.551 10.835 -35.135 1.00 53.50 92 GLU A CA 1
ATOM 737 C C . GLU A 1 92 ? -12.110 10.709 -36.593 1.00 53.50 92 GLU A C 1
ATOM 739 O O . GLU A 1 92 ? -10.925 10.618 -36.919 1.00 53.50 92 GLU A O 1
ATOM 744 N N . VAL A 1 93 ? -13.105 10.620 -37.471 1.00 57.81 93 VAL A N 1
ATOM 745 C CA . VAL A 1 93 ? -12.942 10.654 -38.916 1.00 57.81 93 VAL A CA 1
ATOM 746 C C . VAL A 1 93 ? -12.395 12.035 -39.242 1.00 57.81 93 VAL A C 1
ATOM 748 O O . VAL A 1 93 ? -13.139 13.015 -39.299 1.00 57.81 93 VAL A O 1
ATOM 751 N N . TRP A 1 94 ? -11.079 12.115 -39.417 1.00 54.09 94 TRP A N 1
ATOM 752 C CA . TRP A 1 94 ? -10.406 13.286 -39.953 1.00 54.09 94 TRP A CA 1
ATOM 753 C C . TRP A 1 94 ? -11.034 13.604 -41.309 1.00 54.09 94 TRP A C 1
ATOM 755 O O . TRP A 1 94 ? -10.791 12.918 -42.300 1.00 54.09 94 TRP A O 1
ATOM 765 N N . LYS A 1 95 ? -11.898 14.621 -41.345 1.00 50.91 95 LYS A N 1
ATOM 766 C CA . LYS A 1 95 ? -12.404 15.181 -42.596 1.00 50.91 95 LYS A CA 1
ATOM 767 C C . LYS A 1 95 ? -11.223 15.836 -43.301 1.00 50.91 95 LYS A C 1
ATOM 769 O O . LYS A 1 95 ? -10.820 16.942 -42.951 1.00 50.91 95 LYS A O 1
ATOM 774 N N . SER A 1 96 ? -10.660 15.123 -44.269 1.00 58.03 96 SER A N 1
ATOM 775 C CA . SER A 1 96 ? -9.740 15.671 -45.251 1.00 58.03 96 SER A CA 1
ATOM 776 C C . SER A 1 96 ? -10.483 16.735 -46.052 1.00 58.03 96 SER A C 1
ATOM 778 O O . SER A 1 96 ? -11.332 16.431 -46.889 1.00 58.03 96 SER A O 1
ATOM 780 N N . THR A 1 97 ? -10.209 17.999 -45.749 1.00 61.50 97 THR A N 1
ATOM 781 C CA . THR A 1 97 ? -10.621 19.109 -46.601 1.00 61.50 97 THR A CA 1
ATOM 782 C C . THR A 1 97 ? -9.767 19.052 -47.861 1.00 61.50 97 THR A C 1
ATOM 784 O O . THR A 1 97 ? -8.598 19.433 -47.845 1.00 61.50 97 THR A O 1
ATOM 787 N N . ASP A 1 98 ? -10.359 18.536 -48.936 1.00 62.72 98 ASP A N 1
ATOM 788 C CA . ASP A 1 98 ? -9.816 18.567 -50.288 1.00 62.72 98 ASP A CA 1
ATOM 789 C C . ASP A 1 98 ? -9.656 20.017 -50.756 1.00 62.72 98 ASP A C 1
ATOM 791 O O . ASP A 1 98 ? -10.601 20.657 -51.218 1.00 62.72 98 ASP A O 1
ATOM 795 N N . ALA A 1 99 ? -8.443 20.548 -50.646 1.00 53.50 99 ALA A N 1
ATOM 796 C CA . ALA A 1 99 ? -8.030 21.724 -51.393 1.00 53.50 99 ALA A CA 1
ATOM 797 C C . ALA A 1 99 ? -6.515 21.679 -51.604 1.00 53.50 99 ALA A C 1
ATOM 799 O O . ALA A 1 99 ? -5.751 21.900 -50.671 1.00 53.50 99 ALA A O 1
ATOM 800 N N . GLY A 1 100 ? -6.089 21.431 -52.843 1.00 47.31 100 GLY A N 1
ATOM 801 C CA . GLY A 1 100 ? -4.706 21.684 -53.254 1.00 47.31 100 GLY A CA 1
ATOM 802 C C . GLY A 1 100 ? -3.978 20.461 -53.780 1.00 47.31 100 GLY A C 1
ATOM 803 O O . GLY A 1 100 ? -3.160 19.851 -53.107 1.00 47.31 100 GLY A O 1
ATOM 804 N N . ARG A 1 101 ? -4.278 20.148 -55.033 1.00 56.12 101 ARG A N 1
ATOM 805 C CA . ARG A 1 101 ? -3.436 19.404 -55.965 1.00 56.12 101 ARG A CA 1
ATOM 806 C C . ARG A 1 101 ? -2.054 20.077 -56.041 1.00 56.12 101 ARG A C 1
ATOM 808 O O . ARG A 1 101 ? -2.024 21.261 -56.350 1.00 56.12 101 ARG A O 1
ATOM 815 N N . GLU A 1 102 ? -0.978 19.338 -55.761 1.00 55.84 102 GLU A N 1
ATOM 816 C CA . GLU A 1 102 ? 0.310 19.266 -56.493 1.00 55.84 102 GLU A CA 1
ATOM 817 C C . GLU A 1 102 ? 1.441 18.691 -55.611 1.00 55.84 102 GLU A C 1
ATOM 819 O O . GLU A 1 102 ? 1.399 18.777 -54.389 1.00 55.84 102 GLU A O 1
ATOM 824 N N . ASP A 1 103 ? 2.422 18.060 -56.266 1.00 54.66 103 ASP A N 1
ATOM 825 C CA . ASP A 1 103 ? 3.680 17.503 -55.732 1.00 54.66 103 ASP A CA 1
ATOM 826 C C . ASP A 1 103 ? 3.707 16.081 -55.140 1.00 54.66 103 ASP A C 1
ATOM 828 O O . ASP A 1 103 ? 4.246 15.812 -54.065 1.00 54.66 103 ASP A O 1
ATOM 832 N N . TYR A 1 104 ? 3.300 15.102 -55.956 1.00 50.62 104 TYR A N 1
ATOM 833 C CA . TYR A 1 104 ? 3.717 13.697 -55.812 1.00 50.62 104 TYR A CA 1
ATOM 834 C C . TYR A 1 104 ? 5.089 13.426 -56.458 1.00 50.62 104 TYR A C 1
ATOM 836 O O . TYR A 1 104 ? 5.208 12.552 -57.305 1.00 50.62 104 TYR A O 1
ATOM 844 N N . HIS A 1 105 ? 6.139 14.158 -56.079 1.00 47.81 105 HIS A N 1
ATOM 845 C CA . HIS A 1 105 ? 7.527 13.800 -56.431 1.00 47.81 105 HIS A CA 1
ATOM 846 C C . HIS A 1 105 ? 8.532 14.218 -55.350 1.00 47.81 105 HIS A C 1
ATOM 848 O O . HIS A 1 105 ? 9.639 14.666 -55.639 1.00 47.81 105 HIS A O 1
ATOM 854 N N . ARG A 1 106 ? 8.179 14.033 -54.074 1.00 48.75 106 ARG A N 1
ATOM 855 C CA . ARG A 1 106 ? 9.158 14.096 -52.985 1.00 48.75 106 ARG A CA 1
ATOM 856 C C . ARG A 1 106 ? 9.551 12.692 -52.551 1.00 48.75 106 ARG A C 1
ATOM 858 O O . ARG A 1 106 ? 9.105 12.176 -51.533 1.00 48.75 106 ARG A O 1
ATOM 865 N N . THR A 1 107 ? 10.419 12.071 -53.344 1.00 54.88 107 THR A N 1
ATOM 866 C CA . THR A 1 107 ? 11.353 11.055 -52.848 1.00 54.88 107 THR A CA 1
ATOM 867 C C . THR A 1 107 ? 12.312 11.747 -51.887 1.00 54.88 107 THR A C 1
ATOM 869 O O . THR A 1 107 ? 13.446 12.064 -52.238 1.00 54.88 107 THR A O 1
ATOM 872 N N . GLU A 1 108 ? 11.828 12.058 -50.685 1.00 56.53 108 GLU A N 1
ATOM 873 C CA . GLU A 1 108 ? 12.710 12.335 -49.563 1.00 56.53 108 GLU A CA 1
ATOM 874 C C . GLU A 1 108 ? 13.376 11.013 -49.208 1.00 56.53 108 GLU A C 1
ATOM 876 O O . GLU A 1 108 ? 12.786 10.110 -48.614 1.00 56.53 108 GLU A O 1
ATOM 881 N N . THR A 1 109 ? 14.598 10.871 -49.703 1.00 59.16 109 THR A N 1
ATOM 882 C CA . THR A 1 109 ? 15.521 9.823 -49.314 1.00 59.16 109 THR A CA 1
ATOM 883 C C . THR A 1 109 ? 15.609 9.794 -47.793 1.00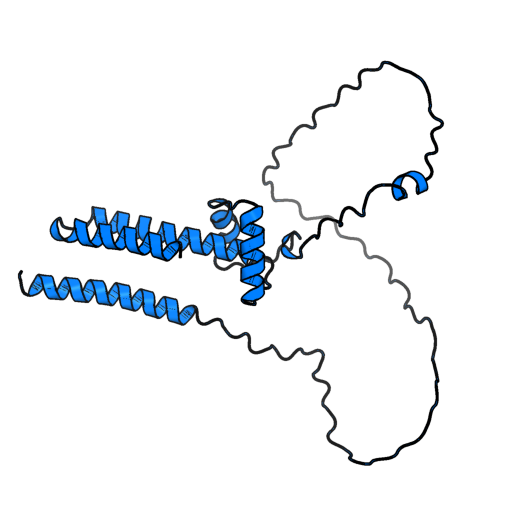 59.16 109 THR A C 1
ATOM 885 O O . THR A 1 109 ? 15.728 10.828 -47.137 1.00 59.16 109 THR A O 1
ATOM 888 N N . PHE A 1 110 ? 15.571 8.588 -47.228 1.00 59.09 110 PHE A N 1
ATOM 889 C CA . PHE A 1 110 ? 15.632 8.312 -45.787 1.00 59.09 110 PHE A CA 1
ATOM 890 C C . PHE A 1 110 ? 16.816 9.003 -45.058 1.00 59.09 110 PHE A C 1
ATOM 892 O O . PHE A 1 110 ? 16.813 9.096 -43.833 1.00 59.09 110 PHE A O 1
ATOM 899 N N . GLU A 1 111 ? 17.803 9.523 -45.798 1.00 56.62 111 GLU A N 1
ATOM 900 C CA . GLU A 1 111 ? 18.928 10.333 -45.312 1.00 56.62 111 GLU A CA 1
ATOM 901 C C . GLU A 1 111 ? 18.541 11.723 -44.773 1.00 56.62 111 GLU A C 1
ATOM 903 O O . GLU A 1 111 ? 19.209 12.218 -43.863 1.00 56.62 111 GLU A O 1
ATOM 908 N N . SER A 1 112 ? 17.472 12.375 -45.255 1.00 55.03 112 SER A N 1
ATOM 909 C CA . SER A 1 112 ? 17.104 13.718 -44.752 1.00 55.03 112 SER A CA 1
ATOM 910 C C . SER A 1 112 ? 16.529 13.681 -43.327 1.00 55.03 112 SER A C 1
ATOM 912 O O . SER A 1 112 ? 16.625 14.662 -42.587 1.00 55.03 112 SER A O 1
ATOM 914 N N . LEU A 1 113 ? 16.009 12.526 -42.893 1.00 57.09 113 LEU A N 1
ATOM 915 C CA . LEU A 1 113 ? 15.514 12.298 -41.531 1.00 57.09 113 LEU A CA 1
ATOM 916 C C . LEU A 1 113 ? 16.637 12.029 -40.513 1.00 57.09 113 LEU A C 1
ATOM 918 O O . LEU A 1 113 ? 16.404 12.183 -39.312 1.00 57.09 113 LEU A O 1
ATOM 922 N N . SER A 1 114 ? 17.856 11.678 -40.949 1.00 56.66 114 SER A N 1
ATOM 923 C CA . SER A 1 114 ? 18.982 11.408 -40.038 1.00 56.66 114 SER A CA 1
ATOM 924 C C . SER A 1 114 ? 19.854 12.632 -39.737 1.00 56.66 114 SER A C 1
ATOM 926 O O . SER A 1 114 ? 20.705 12.566 -38.853 1.00 56.66 114 SER A O 1
ATOM 928 N N . ALA A 1 115 ? 19.663 13.756 -40.437 1.00 58.38 115 ALA A N 1
ATOM 929 C CA . ALA A 1 115 ? 20.653 14.837 -40.475 1.00 58.38 115 ALA A CA 1
ATOM 930 C C . ALA A 1 115 ? 20.468 15.990 -39.463 1.00 58.38 115 ALA A C 1
ATOM 932 O O . ALA A 1 115 ? 21.266 16.924 -39.476 1.00 58.38 115 ALA A O 1
ATOM 933 N N . GLY A 1 116 ? 19.469 15.981 -38.569 1.00 50.91 116 GLY A N 1
ATOM 934 C CA . GLY A 1 116 ? 19.222 17.190 -37.755 1.00 50.91 116 GLY A CA 1
ATOM 935 C C . GLY A 1 116 ? 18.552 17.048 -36.396 1.00 50.91 116 GLY A C 1
ATOM 936 O O . GLY A 1 116 ? 18.492 18.029 -35.652 1.00 50.91 116 GLY A O 1
ATOM 937 N N . LYS A 1 117 ? 18.069 15.867 -36.008 1.00 51.28 117 LYS A N 1
ATOM 938 C CA . LYS A 1 117 ? 17.454 15.687 -34.690 1.00 51.28 117 LYS A CA 1
ATOM 939 C C . LYS A 1 117 ? 18.468 14.999 -33.792 1.00 51.28 117 LYS A C 1
ATOM 941 O O . L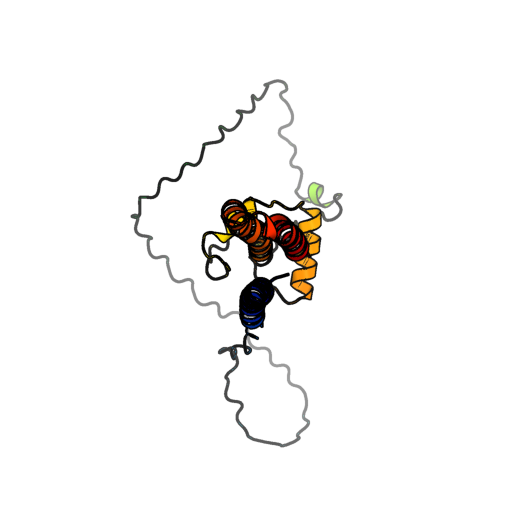YS A 1 117 ? 18.740 13.816 -33.973 1.00 51.28 117 LYS A O 1
ATOM 946 N N . LYS A 1 118 ? 19.043 15.762 -32.846 1.00 58.72 118 LYS A N 1
ATOM 947 C CA . LYS A 1 118 ? 19.801 15.232 -31.692 1.00 58.72 118 LYS A CA 1
ATOM 948 C C . LYS A 1 118 ? 19.149 13.911 -31.291 1.00 58.72 118 LYS A C 1
ATOM 950 O O . LYS A 1 118 ? 17.923 13.950 -31.165 1.00 58.72 118 LYS A O 1
ATOM 955 N N . PRO A 1 119 ? 19.895 12.799 -31.150 1.00 55.66 119 PRO A N 1
ATOM 956 C CA . PRO A 1 119 ? 19.310 11.479 -30.960 1.00 55.66 119 PRO A CA 1
ATOM 957 C C . PRO A 1 119 ? 18.315 11.590 -29.818 1.00 55.66 119 PRO A C 1
ATOM 959 O O . PRO A 1 119 ? 18.696 11.766 -28.659 1.00 55.66 119 PRO A O 1
ATOM 962 N N . ASN 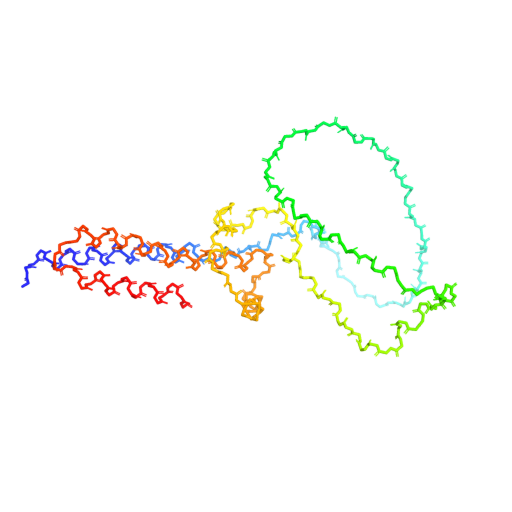A 1 120 ? 17.034 11.620 -30.181 1.00 55.69 120 ASN A N 1
ATOM 963 C CA . ASN A 1 120 ? 15.949 11.644 -29.233 1.00 55.69 120 ASN A CA 1
ATOM 964 C C . ASN A 1 120 ? 16.101 10.281 -28.587 1.00 55.69 120 ASN A C 1
ATOM 966 O O . ASN A 1 120 ? 15.851 9.284 -29.268 1.00 55.69 120 ASN A O 1
ATOM 970 N N . ARG A 1 121 ? 16.712 10.234 -27.389 1.00 59.44 121 ARG A N 1
ATOM 971 C CA . ARG A 1 121 ? 16.974 8.985 -26.672 1.00 59.44 121 ARG A CA 1
ATOM 972 C C . ARG A 1 121 ? 15.691 8.195 -26.799 1.00 59.44 121 ARG A C 1
ATOM 974 O O . ARG A 1 121 ? 14.650 8.687 -26.364 1.00 59.44 121 ARG A O 1
ATOM 981 N N . LEU A 1 122 ? 15.773 7.056 -27.486 1.00 67.38 122 LEU A N 1
ATOM 982 C CA . LEU A 1 122 ? 14.636 6.165 -27.641 1.00 67.38 122 LEU A CA 1
ATOM 983 C C . LEU A 1 122 ? 13.986 6.051 -26.259 1.00 67.38 122 LEU A C 1
ATOM 985 O O . LEU A 1 122 ? 14.744 5.947 -25.282 1.00 67.38 122 LEU A O 1
ATOM 989 N N . PRO A 1 123 ? 12.648 6.172 -26.150 1.00 63.22 123 PRO A N 1
ATOM 990 C CA . PRO A 1 123 ? 11.987 6.020 -24.864 1.00 63.22 123 PRO A CA 1
ATOM 991 C C . PRO A 1 123 ? 12.524 4.729 -24.253 1.00 63.22 123 PRO A C 1
ATOM 993 O O . PRO A 1 123 ? 12.464 3.674 -24.884 1.00 63.22 123 PRO A O 1
ATOM 996 N N . GLN A 1 124 ? 13.191 4.846 -23.103 1.00 64.81 124 GLN A N 1
ATOM 997 C CA . GLN A 1 124 ? 13.742 3.687 -22.419 1.00 64.81 124 GLN A CA 1
ATOM 998 C C . GLN A 1 124 ? 12.539 2.914 -21.904 1.00 64.81 124 GLN A C 1
ATOM 1000 O O . GLN A 1 124 ? 11.992 3.261 -20.864 1.00 64.81 124 GLN A O 1
ATOM 1005 N N . ILE A 1 125 ? 12.088 1.937 -22.689 1.00 64.75 125 ILE A N 1
ATOM 1006 C CA . ILE A 1 125 ? 11.037 1.011 -22.290 1.00 64.75 125 ILE A CA 1
ATOM 1007 C C . ILE A 1 125 ? 11.640 0.198 -21.155 1.00 64.75 125 ILE A C 1
ATOM 1009 O O . ILE A 1 125 ? 12.586 -0.568 -21.361 1.00 64.75 125 ILE A O 1
ATOM 1013 N N . GLU A 1 126 ? 11.159 0.427 -19.940 1.00 67.75 126 GLU A N 1
ATOM 1014 C CA . GLU A 1 126 ? 11.598 -0.373 -18.814 1.00 67.75 126 GLU A CA 1
ATOM 1015 C C . GLU A 1 126 ? 10.903 -1.739 -18.882 1.00 67.75 126 GLU A C 1
ATOM 1017 O O . GLU A 1 126 ? 9.771 -1.835 -19.354 1.00 67.75 126 GLU A O 1
ATOM 1022 N N . PRO A 1 127 ? 11.518 -2.812 -18.359 1.00 66.25 127 PRO A N 1
ATOM 1023 C CA . PRO A 1 127 ? 10.855 -4.113 -18.260 1.00 66.25 127 PRO A CA 1
ATOM 1024 C C . PRO A 1 127 ? 9.504 -4.066 -17.522 1.00 66.25 127 PRO A C 1
ATOM 1026 O O . PRO A 1 127 ? 8.655 -4.919 -17.746 1.00 66.25 127 PRO A O 1
ATOM 1029 N N . ALA A 1 128 ? 9.296 -3.057 -16.666 1.00 64.12 128 ALA A N 1
ATOM 1030 C CA . ALA A 1 128 ? 8.036 -2.796 -15.969 1.00 64.12 128 ALA A CA 1
ATOM 1031 C C . ALA A 1 128 ? 6.916 -2.240 -16.872 1.00 64.12 128 ALA A C 1
ATOM 1033 O O . ALA A 1 128 ? 5.751 -2.306 -16.490 1.00 64.12 128 ALA A O 1
ATOM 1034 N N . ASP A 1 129 ? 7.260 -1.691 -18.040 1.00 66.31 129 ASP A N 1
ATOM 1035 C CA . ASP A 1 129 ? 6.309 -1.130 -19.009 1.00 66.31 129 ASP A CA 1
ATOM 1036 C C . ASP A 1 129 ? 5.848 -2.183 -20.031 1.00 66.31 129 ASP A C 1
ATOM 1038 O O . ASP A 1 129 ? 4.960 -1.935 -20.849 1.00 66.31 129 ASP A O 1
ATOM 1042 N N . LEU A 1 130 ? 6.444 -3.378 -19.990 1.00 72.88 130 LEU A N 1
ATOM 1043 C CA . LEU A 1 130 ? 5.965 -4.515 -20.755 1.00 72.88 130 LEU A CA 1
ATOM 1044 C C . LEU A 1 130 ? 4.687 -5.049 -20.095 1.00 72.88 130 LEU A C 1
ATOM 1046 O O . LEU A 1 130 ? 4.651 -5.198 -18.871 1.00 72.88 130 LEU A O 1
ATOM 1050 N N . PRO A 1 131 ? 3.655 -5.411 -20.875 1.00 63.03 131 PRO A N 1
ATOM 1051 C CA . PRO A 1 131 ? 2.483 -6.125 -20.378 1.00 63.03 131 PRO A CA 1
ATOM 1052 C C . PRO A 1 131 ? 2.850 -7.586 -20.051 1.00 63.03 131 PRO A C 1
ATOM 1054 O O . PRO A 1 131 ? 2.310 -8.533 -20.620 1.00 63.03 131 PRO A O 1
ATOM 1057 N N . LEU A 1 132 ? 3.819 -7.792 -19.158 1.00 57.97 132 LEU A N 1
ATOM 1058 C CA . LEU A 1 132 ? 4.150 -9.099 -18.612 1.00 57.97 132 LEU A CA 1
ATOM 1059 C C . LEU A 1 132 ? 3.033 -9.480 -17.643 1.00 57.97 132 LEU A C 1
ATOM 1061 O O . LEU A 1 132 ? 2.873 -8.924 -16.562 1.00 57.97 132 LEU A O 1
ATOM 1065 N N . THR A 1 133 ? 2.203 -10.397 -18.125 1.00 61.22 133 THR A N 1
ATOM 1066 C CA . THR A 1 133 ? 0.974 -10.884 -17.496 1.00 61.22 133 THR A CA 1
ATOM 1067 C C . THR A 1 133 ? 1.312 -11.980 -16.482 1.00 61.22 133 THR A C 1
ATOM 1069 O O . THR A 1 133 ? 0.692 -13.039 -16.500 1.00 61.22 133 THR A O 1
ATOM 1072 N N . ASP A 1 134 ? 2.331 -11.778 -15.639 1.00 78.38 134 ASP A N 1
ATOM 1073 C CA . ASP A 1 134 ? 2.613 -12.711 -14.546 1.00 78.38 134 ASP A CA 1
ATOM 1074 C C . ASP A 1 134 ? 2.136 -12.123 -13.210 1.00 78.38 134 ASP A C 1
ATOM 1076 O O . ASP A 1 134 ? 2.812 -11.286 -12.608 1.00 78.38 134 ASP A O 1
ATOM 1080 N N . PRO A 1 135 ? 0.941 -12.514 -12.729 1.00 80.44 135 PRO A N 1
ATOM 1081 C CA . PRO A 1 135 ? 0.411 -12.031 -11.463 1.00 80.44 135 PRO A CA 1
ATOM 1082 C C . PRO A 1 135 ? 1.114 -12.645 -10.240 1.00 80.44 135 PRO A C 1
ATOM 1084 O O . PRO A 1 135 ? 0.711 -12.332 -9.115 1.00 80.44 135 PRO A O 1
ATOM 1087 N N . SER A 1 136 ? 2.122 -13.514 -10.420 1.00 85.75 136 SER A N 1
ATOM 1088 C CA . SER A 1 136 ? 2.853 -14.176 -9.328 1.00 85.75 136 SER A CA 1
ATOM 1089 C C . SER A 1 136 ? 3.468 -13.202 -8.327 1.00 85.75 136 SER A C 1
ATOM 1091 O O . SER A 1 136 ? 3.553 -13.505 -7.138 1.00 85.75 136 SER A O 1
ATOM 1093 N N . ASP A 1 137 ? 3.870 -12.024 -8.802 1.00 85.62 137 ASP A N 1
ATOM 1094 C CA . ASP A 1 137 ? 4.665 -11.065 -8.035 1.00 85.62 137 ASP A CA 1
ATOM 1095 C C . ASP A 1 137 ? 3.804 -10.055 -7.261 1.00 85.62 137 ASP A C 1
ATOM 1097 O O . ASP A 1 137 ? 4.320 -9.149 -6.600 1.00 85.62 137 ASP A O 1
ATOM 1101 N N . TYR A 1 138 ? 2.477 -10.180 -7.320 1.00 90.94 138 TYR A N 1
ATOM 1102 C CA . TYR A 1 138 ? 1.572 -9.264 -6.640 1.00 90.94 138 TYR A CA 1
ATOM 1103 C C . TYR A 1 138 ? 1.414 -9.572 -5.149 1.00 90.94 138 TYR A C 1
ATOM 1105 O O . TYR A 1 138 ? 0.923 -10.629 -4.758 1.00 90.94 138 TYR A O 1
ATOM 1113 N N . VAL A 1 139 ? 1.689 -8.576 -4.299 1.00 91.12 139 VAL A N 1
ATOM 1114 C CA . VAL A 1 139 ? 1.572 -8.705 -2.829 1.00 91.12 139 VAL A CA 1
ATOM 1115 C C . VAL A 1 139 ? 0.140 -9.014 -2.378 1.00 91.12 139 VAL A C 1
ATOM 1117 O O . VAL A 1 139 ? -0.062 -9.768 -1.428 1.00 91.12 139 VAL A O 1
ATOM 1120 N N . PHE A 1 140 ? -0.856 -8.447 -3.061 1.00 92.44 140 PHE A N 1
ATOM 1121 C CA . PHE A 1 140 ? -2.280 -8.685 -2.809 1.00 92.44 140 PHE A CA 1
ATOM 1122 C C . PHE A 1 140 ? -2.942 -9.479 -3.947 1.00 92.44 140 PHE A C 1
ATOM 1124 O O . PHE A 1 140 ? -4.161 -9.419 -4.127 1.00 92.44 140 PHE A O 1
ATOM 1131 N N . GLY A 1 141 ? -2.142 -10.201 -4.741 1.00 91.62 141 GLY A N 1
ATOM 1132 C CA . GLY A 1 141 ? -2.618 -10.921 -5.917 1.00 91.62 141 GLY A CA 1
ATOM 1133 C C . GLY A 1 141 ? -3.321 -9.991 -6.924 1.00 91.62 141 GLY A C 1
ATOM 1134 O O . GLY A 1 141 ? -2.901 -8.847 -7.112 1.00 91.62 141 GLY A O 1
ATOM 1135 N N . PRO A 1 142 ? -4.432 -10.420 -7.548 1.00 91.69 142 PRO A N 1
ATOM 1136 C CA . PRO A 1 142 ? -5.100 -9.653 -8.603 1.00 91.69 142 PRO A CA 1
ATOM 1137 C C . PRO A 1 142 ? -5.732 -8.332 -8.123 1.00 91.69 142 PRO A C 1
ATOM 1139 O O . PRO A 1 142 ? -6.164 -7.524 -8.942 1.00 91.69 142 PRO A O 1
ATOM 1142 N N . LEU A 1 143 ? -5.787 -8.078 -6.809 1.00 92.44 143 LEU A N 1
ATOM 1143 C CA . LEU A 1 143 ? -6.296 -6.817 -6.262 1.00 92.44 143 LEU A CA 1
ATOM 1144 C C . LEU A 1 143 ? -5.261 -5.688 -6.306 1.00 92.44 143 LEU A C 1
ATOM 1146 O O . LEU A 1 143 ? -5.652 -4.522 -6.33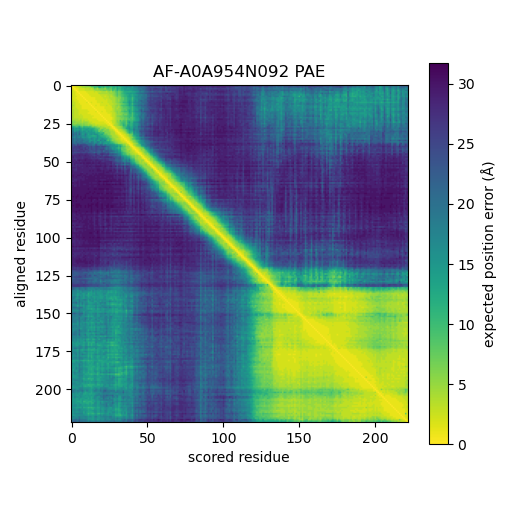7 1.00 92.44 143 LEU A O 1
ATOM 1150 N N . THR A 1 144 ? -3.962 -6.005 -6.346 1.00 93.06 144 THR A N 1
ATOM 1151 C CA . THR A 1 144 ? -2.875 -5.014 -6.383 1.00 93.06 144 THR A CA 1
ATOM 1152 C C . THR A 1 144 ? -3.060 -3.923 -7.444 1.00 93.06 144 THR A C 1
ATOM 1154 O O . THR A 1 144 ? -2.994 -2.752 -7.062 1.00 93.06 144 THR A O 1
ATOM 1157 N N . PRO A 1 145 ? -3.317 -4.226 -8.736 1.00 91.38 145 PRO A N 1
ATOM 1158 C CA . PRO A 1 145 ? -3.476 -3.181 -9.748 1.00 91.38 145 PRO A CA 1
ATOM 1159 C C . PRO A 1 145 ? -4.636 -2.238 -9.412 1.00 91.38 145 PRO A C 1
ATOM 1161 O O . PRO A 1 145 ? -4.466 -1.021 -9.468 1.00 91.38 145 PRO A O 1
ATOM 1164 N N . THR A 1 146 ? -5.764 -2.783 -8.949 1.00 93.62 146 THR A N 1
ATOM 1165 C CA . THR A 1 146 ? -6.936 -1.997 -8.536 1.00 93.62 146 THR A CA 1
ATOM 1166 C C . THR A 1 146 ? -6.605 -1.073 -7.366 1.00 93.62 146 THR A C 1
ATOM 1168 O O . THR A 1 146 ? -6.928 0.108 -7.407 1.00 93.62 146 THR A O 1
ATOM 1171 N N . LEU A 1 147 ? -5.915 -1.582 -6.340 1.00 92.62 147 LEU A N 1
ATOM 1172 C CA . LEU A 1 147 ? -5.522 -0.784 -5.174 1.00 92.62 147 LEU A CA 1
ATOM 1173 C C . LEU A 1 147 ? -4.506 0.303 -5.542 1.00 92.62 147 LEU A C 1
ATOM 1175 O O . LEU A 1 147 ? -4.607 1.427 -5.062 1.00 92.62 147 LEU A O 1
ATOM 1179 N N . SER A 1 148 ? -3.549 -0.011 -6.416 1.00 92.50 148 SER A N 1
ATOM 1180 C CA . SER A 1 148 ? -2.545 0.954 -6.871 1.00 92.50 148 SER A CA 1
ATOM 1181 C C . SER A 1 148 ? -3.150 2.077 -7.722 1.00 92.50 148 SER A C 1
ATOM 1183 O O . SER A 1 148 ? -2.713 3.221 -7.622 1.00 92.50 148 SER A O 1
ATOM 1185 N N . ALA A 1 149 ? -4.199 1.780 -8.496 1.00 91.81 149 ALA A N 1
ATOM 1186 C CA . ALA A 1 149 ? -4.896 2.755 -9.331 1.00 91.81 149 ALA A CA 1
ATOM 1187 C C . ALA A 1 149 ? -5.671 3.802 -8.514 1.00 91.81 149 ALA A C 1
ATOM 1189 O O . ALA A 1 149 ? -5.922 4.899 -9.007 1.00 91.81 149 ALA A O 1
ATOM 1190 N N . LEU A 1 150 ? -6.023 3.493 -7.261 1.00 92.50 150 LEU A N 1
ATOM 1191 C CA . LEU A 1 150 ? -6.680 4.437 -6.350 1.00 92.50 150 LEU A CA 1
ATOM 1192 C C . LEU A 1 150 ? -5.731 5.524 -5.833 1.00 92.50 150 LEU A C 1
ATOM 1194 O O . LEU A 1 150 ? -6.190 6.521 -5.279 1.00 92.50 150 LEU A O 1
ATOM 1198 N N . PHE A 1 151 ? -4.420 5.340 -6.005 1.00 87.69 151 PHE A N 1
ATOM 1199 C CA . PHE A 1 151 ? -3.405 6.291 -5.569 1.00 87.69 151 PHE A CA 1
ATOM 1200 C C . PHE A 1 151 ? -2.403 6.581 -6.699 1.00 87.69 151 PHE A C 1
ATOM 1202 O O . PHE A 1 151 ? -1.238 6.178 -6.621 1.00 87.69 151 PHE A O 1
ATOM 1209 N N . PRO A 1 152 ? -2.845 7.253 -7.781 1.00 82.94 152 PRO A N 1
ATOM 1210 C CA . PRO A 1 152 ? -1.965 7.571 -8.892 1.00 82.94 152 PRO A CA 1
ATOM 1211 C C . PRO A 1 152 ? -0.942 8.621 -8.453 1.00 82.94 152 PRO A C 1
ATOM 1213 O O . PRO A 1 152 ? -1.285 9.745 -8.086 1.00 82.94 152 PRO A O 1
ATOM 1216 N N . GLU A 1 153 ? 0.333 8.249 -8.493 1.00 87.00 153 GLU A N 1
ATOM 1217 C CA . GLU A 1 153 ? 1.426 9.196 -8.291 1.00 87.00 153 GLU A CA 1
ATOM 1218 C C . GLU A 1 153 ? 1.781 9.908 -9.598 1.00 87.00 153 GLU A C 1
ATOM 1220 O O . GLU A 1 153 ? 1.602 9.359 -10.686 1.00 87.00 153 GLU A O 1
ATOM 1225 N N . THR A 1 154 ? 2.309 11.128 -9.497 1.00 91.69 154 THR A N 1
ATOM 1226 C CA . THR A 1 154 ? 2.793 11.875 -10.663 1.00 91.69 154 THR A CA 1
ATOM 1227 C C . THR A 1 154 ? 3.977 11.157 -11.305 1.00 91.69 154 THR A C 1
ATOM 1229 O O . THR A 1 154 ? 4.812 10.583 -10.609 1.00 91.69 154 THR A O 1
ATOM 1232 N N . GLU A 1 155 ? 4.093 11.220 -12.632 1.00 88.19 155 GLU A N 1
ATOM 1233 C CA . GLU A 1 155 ? 5.160 10.529 -13.375 1.00 88.19 155 GLU A CA 1
ATOM 1234 C C . GLU A 1 155 ? 6.566 10.879 -12.862 1.00 88.19 155 GLU A C 1
ATOM 1236 O O . GLU A 1 155 ? 7.409 9.997 -12.704 1.00 88.19 155 GLU A O 1
ATOM 1241 N N . ALA A 1 156 ? 6.802 12.152 -12.523 1.00 89.06 156 ALA A N 1
ATOM 1242 C CA . ALA A 1 156 ? 8.069 12.607 -11.950 1.00 89.06 156 ALA A CA 1
ATOM 1243 C C . ALA A 1 156 ? 8.404 11.879 -10.635 1.00 89.06 156 ALA A C 1
ATOM 1245 O O . ALA A 1 156 ? 9.514 11.379 -10.461 1.00 89.06 156 ALA A O 1
ATOM 1246 N N . ARG A 1 157 ? 7.421 11.746 -9.738 1.00 88.69 157 ARG A N 1
ATOM 1247 C CA . ARG A 1 157 ? 7.596 11.080 -8.443 1.00 88.69 157 ARG A CA 1
ATOM 1248 C C . ARG A 1 157 ? 7.723 9.566 -8.591 1.00 88.69 157 ARG A C 1
ATOM 1250 O O . ARG A 1 157 ? 8.516 8.940 -7.892 1.00 88.69 157 ARG A O 1
ATOM 1257 N N . GLN A 1 158 ? 7.010 8.977 -9.551 1.00 91.06 158 GLN A N 1
ATOM 1258 C CA . GLN A 1 158 ? 7.152 7.558 -9.873 1.00 91.06 158 GLN A CA 1
ATOM 1259 C C . GLN A 1 158 ? 8.588 7.215 -10.284 1.00 91.06 158 GLN A C 1
ATOM 1261 O O . GLN A 1 158 ? 9.110 6.189 -9.856 1.00 91.06 158 GLN A O 1
ATOM 1266 N N . GLN A 1 159 ? 9.251 8.065 -11.073 1.00 91.06 159 GLN A N 1
ATOM 1267 C CA . GLN A 1 159 ? 10.644 7.843 -11.477 1.00 91.06 159 GLN A CA 1
ATOM 1268 C C . GLN A 1 159 ? 11.616 7.899 -10.290 1.00 91.06 159 GLN A C 1
ATOM 1270 O O . GLN A 1 159 ? 12.518 7.062 -10.196 1.00 91.06 159 GLN A O 1
ATOM 1275 N N . GLU A 1 160 ? 11.418 8.838 -9.361 1.00 93.75 160 GLU A N 1
ATOM 1276 C CA . GLU A 1 160 ? 12.206 8.932 -8.125 1.00 93.75 160 GLU A CA 1
ATOM 1277 C C . GLU A 1 160 ? 12.046 7.668 -7.274 1.00 93.75 160 GLU A C 1
ATOM 1279 O O . GLU A 1 160 ? 13.034 7.024 -6.921 1.00 93.75 160 GLU A O 1
ATOM 1284 N N . ILE A 1 161 ? 10.804 7.235 -7.053 1.00 92.81 161 ILE A N 1
ATOM 1285 C CA . ILE A 1 161 ? 10.495 6.0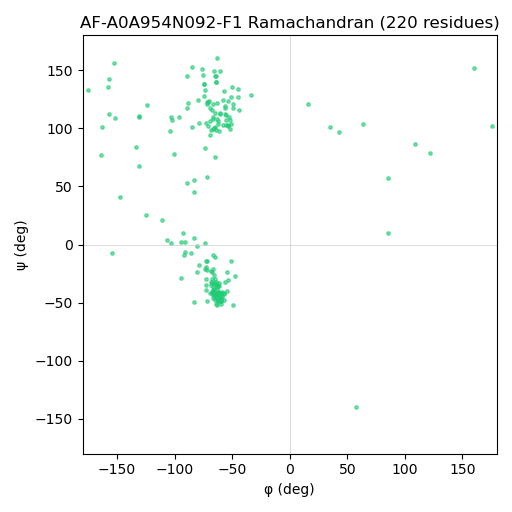21 -6.292 1.00 92.81 161 ILE A CA 1
ATOM 1286 C C . ILE A 1 161 ? 11.057 4.775 -6.977 1.00 92.81 161 ILE A C 1
ATOM 1288 O O . ILE A 1 161 ? 11.635 3.919 -6.311 1.00 92.81 161 ILE A O 1
ATOM 1292 N N . LYS A 1 162 ? 10.939 4.652 -8.305 1.00 91.75 162 LYS A N 1
ATOM 1293 C CA . LYS A 1 162 ? 11.547 3.542 -9.060 1.00 91.75 162 LYS A CA 1
ATOM 1294 C C . LYS A 1 162 ? 13.056 3.489 -8.829 1.00 91.75 162 LYS A C 1
ATOM 1296 O O . LYS A 1 162 ? 13.615 2.409 -8.636 1.00 91.75 162 LYS A O 1
ATOM 1301 N N . LYS A 1 163 ? 13.724 4.645 -8.828 1.00 93.19 163 LYS A N 1
ATOM 1302 C CA . LYS A 1 163 ? 15.161 4.739 -8.559 1.00 93.19 163 LYS A CA 1
ATOM 1303 C C . LYS A 1 163 ? 15.487 4.310 -7.126 1.00 93.19 163 LYS A C 1
ATOM 1305 O O . LYS A 1 163 ? 16.412 3.524 -6.933 1.00 93.19 163 LYS A O 1
ATOM 1310 N N . GLU A 1 164 ? 14.721 4.763 -6.139 1.00 93.56 164 GLU A N 1
ATOM 1311 C CA . GLU A 1 164 ? 14.876 4.355 -4.736 1.00 93.56 164 GLU A CA 1
ATOM 1312 C C . GLU A 1 164 ? 14.662 2.850 -4.538 1.00 93.56 164 GLU A C 1
ATOM 1314 O O . GLU A 1 164 ? 15.483 2.188 -3.903 1.00 93.56 164 GLU A O 1
ATOM 1319 N N . LEU A 1 165 ? 13.616 2.284 -5.146 1.00 92.44 165 LEU A N 1
ATOM 1320 C CA . LEU A 1 165 ? 13.330 0.849 -5.116 1.00 92.44 165 LEU A CA 1
ATOM 1321 C C . LEU A 1 165 ? 14.486 0.037 -5.711 1.00 92.44 165 LEU A C 1
ATOM 1323 O O . LEU A 1 165 ? 14.915 -0.945 -5.105 1.00 92.44 165 LEU A O 1
ATOM 1327 N N . ARG A 1 166 ? 15.061 0.490 -6.831 1.00 92.19 166 ARG A N 1
ATOM 1328 C CA . ARG A 1 166 ? 16.257 -0.130 -7.422 1.00 92.19 166 ARG A CA 1
ATOM 1329 C C . ARG A 1 166 ? 17.469 -0.053 -6.502 1.00 92.19 166 ARG A C 1
ATOM 1331 O O . ARG A 1 166 ? 18.185 -1.040 -6.370 1.00 92.19 166 ARG A O 1
ATOM 1338 N N . HIS A 1 167 ? 17.702 1.086 -5.849 1.00 94.31 167 HIS A N 1
ATOM 1339 C CA . HIS A 1 167 ? 18.785 1.222 -4.868 1.00 94.31 167 HIS A CA 1
ATOM 1340 C C . HIS A 1 167 ? 18.582 0.328 -3.637 1.00 94.31 167 HIS A C 1
ATOM 1342 O O . HIS A 1 167 ? 19.560 -0.133 -3.053 1.00 94.31 167 HIS A O 1
ATOM 1348 N N . ALA A 1 168 ? 17.331 0.041 -3.275 1.00 92.81 168 ALA A N 1
ATOM 1349 C CA . ALA A 1 168 ? 16.971 -0.898 -2.218 1.00 92.81 168 ALA A CA 1
ATOM 1350 C C . ALA A 1 168 ? 17.013 -2.379 -2.659 1.00 92.81 168 ALA A C 1
ATOM 1352 O O . ALA A 1 168 ? 16.767 -3.260 -1.836 1.00 92.81 168 ALA A O 1
ATOM 1353 N N . GLY A 1 169 ? 17.338 -2.661 -3.926 1.00 94.62 169 GLY A N 1
ATOM 1354 C CA . GLY A 1 169 ? 17.434 -4.015 -4.477 1.00 94.62 169 GLY A CA 1
ATOM 1355 C C . GLY A 1 169 ? 16.109 -4.608 -4.968 1.00 94.62 169 GLY A C 1
ATOM 1356 O O . GLY A 1 169 ? 16.060 -5.791 -5.295 1.00 94.62 169 GLY A O 1
ATOM 1357 N N . TYR A 1 170 ? 15.035 -3.817 -5.044 1.00 90.75 170 TYR A N 1
ATOM 1358 C CA . TYR A 1 170 ? 13.763 -4.251 -5.622 1.00 90.75 170 TYR A CA 1
ATOM 1359 C C . TYR A 1 170 ? 13.784 -4.052 -7.143 1.00 90.75 170 TYR A C 1
ATOM 1361 O O . TYR A 1 170 ? 13.584 -2.945 -7.642 1.00 90.75 170 TYR A O 1
ATOM 1369 N N . TYR A 1 171 ? 14.016 -5.142 -7.879 1.00 89.19 171 TYR A N 1
ATOM 1370 C CA . TYR A 1 171 ? 14.070 -5.152 -9.351 1.00 89.19 171 TYR A CA 1
ATOM 1371 C C . TYR A 1 171 ? 12.813 -5.724 -10.024 1.00 89.19 171 TYR A C 1
ATOM 1373 O O . TYR A 1 171 ? 12.761 -5.806 -11.248 1.00 89.19 171 TYR A O 1
ATOM 1381 N N . GLN A 1 172 ? 11.803 -6.114 -9.243 1.00 88.50 172 GLN A N 1
ATOM 1382 C CA . GLN A 1 172 ? 10.556 -6.678 -9.766 1.00 88.50 172 GLN A CA 1
ATOM 1383 C C . GLN A 1 172 ? 9.791 -5.644 -10.614 1.00 88.50 172 GLN A C 1
ATOM 1385 O O . GLN A 1 172 ? 9.696 -4.479 -10.207 1.00 88.50 172 GLN A O 1
ATOM 1390 N N . PRO A 1 173 ? 9.182 -6.047 -11.746 1.00 85.62 173 PRO A N 1
ATOM 1391 C CA . PRO A 1 173 ? 8.448 -5.131 -12.625 1.00 85.62 173 PRO A CA 1
ATOM 1392 C C . PRO A 1 173 ? 7.254 -4.475 -11.911 1.00 85.62 173 PRO A C 1
ATOM 1394 O O . PRO A 1 173 ? 6.965 -3.299 -12.125 1.00 85.62 173 PRO A O 1
ATOM 1397 N N . HIS A 1 174 ? 6.618 -5.193 -10.978 1.00 89.06 174 HIS A N 1
ATOM 1398 C CA . HIS A 1 174 ? 5.465 -4.715 -10.207 1.00 89.06 174 HIS A CA 1
ATOM 1399 C C . HIS A 1 174 ? 5.829 -4.069 -8.861 1.00 89.06 174 HIS A C 1
ATOM 1401 O O . HIS A 1 174 ? 4.935 -3.776 -8.065 1.00 89.06 174 HIS A O 1
ATOM 1407 N N . ALA A 1 175 ? 7.112 -3.803 -8.583 1.00 92.06 175 ALA A N 1
ATOM 1408 C CA . ALA A 1 175 ? 7.547 -3.249 -7.296 1.00 92.06 175 ALA A CA 1
ATOM 1409 C C . ALA A 1 175 ? 6.856 -1.915 -6.959 1.00 92.06 175 ALA A C 1
ATOM 1411 O O . ALA A 1 175 ? 6.411 -1.714 -5.828 1.00 92.06 175 ALA A O 1
ATOM 1412 N N . LEU A 1 176 ? 6.701 -1.029 -7.950 1.00 91.94 176 LEU A N 1
ATOM 1413 C CA . LEU A 1 176 ? 6.010 0.250 -7.768 1.00 91.94 176 LEU A CA 1
ATOM 1414 C C . LEU A 1 176 ? 4.513 0.059 -7.473 1.00 91.94 176 LEU A C 1
ATOM 1416 O O . LEU A 1 176 ? 3.981 0.687 -6.560 1.00 91.94 176 LEU A O 1
ATOM 1420 N N . GLN A 1 177 ? 3.837 -0.839 -8.197 1.00 92.44 177 GLN A N 1
ATOM 1421 C CA . GLN A 1 177 ? 2.413 -1.132 -7.977 1.00 92.44 177 GLN A CA 1
ATOM 1422 C C . GLN A 1 177 ? 2.181 -1.749 -6.592 1.00 92.44 177 GLN A C 1
ATOM 1424 O O . GLN A 1 177 ? 1.276 -1.330 -5.869 1.00 92.44 177 GLN A O 1
ATOM 1429 N N . ASN A 1 178 ? 3.040 -2.690 -6.192 1.00 92.94 178 ASN A N 1
ATOM 1430 C CA . ASN A 1 178 ? 3.023 -3.307 -4.869 1.00 92.94 178 ASN A CA 1
ATOM 1431 C C . ASN A 1 178 ? 3.230 -2.267 -3.758 1.00 92.94 178 ASN A C 1
ATOM 1433 O O . ASN A 1 178 ? 2.488 -2.270 -2.775 1.00 92.94 178 ASN A O 1
ATOM 1437 N N . LEU A 1 179 ? 4.195 -1.354 -3.915 1.00 93.50 179 LEU A N 1
ATOM 1438 C CA . LEU A 1 179 ? 4.443 -0.280 -2.950 1.00 93.50 179 LEU A CA 1
ATOM 1439 C C . LEU A 1 179 ? 3.207 0.612 -2.776 1.00 93.50 179 LEU A C 1
ATOM 1441 O O . LEU A 1 179 ? 2.779 0.857 -1.645 1.00 93.50 179 LEU A O 1
ATOM 1445 N N . ASN A 1 180 ? 2.606 1.053 -3.882 1.00 93.38 180 ASN A N 1
ATOM 1446 C CA . ASN A 1 180 ? 1.428 1.919 -3.853 1.00 93.38 180 ASN A CA 1
ATOM 1447 C C . ASN A 1 180 ? 0.221 1.213 -3.227 1.00 93.38 180 ASN A C 1
ATOM 1449 O O . ASN A 1 180 ? -0.467 1.795 -2.389 1.00 93.38 180 ASN A O 1
ATOM 1453 N N . ALA A 1 181 ? 0.001 -0.061 -3.557 1.00 93.81 181 ALA A N 1
ATOM 1454 C CA . ALA A 1 181 ? -1.056 -0.855 -2.942 1.00 93.81 181 ALA A CA 1
ATOM 1455 C C . ALA A 1 181 ? -0.848 -1.003 -1.425 1.00 93.81 181 ALA A C 1
ATOM 1457 O O . ALA A 1 181 ? -1.794 -0.853 -0.654 1.00 93.81 181 ALA A O 1
ATOM 1458 N N . ILE A 1 182 ? 0.390 -1.238 -0.972 1.00 93.00 182 ILE A N 1
ATOM 1459 C CA . ILE A 1 182 ? 0.711 -1.326 0.459 1.00 93.00 182 ILE A CA 1
ATOM 1460 C C . ILE A 1 182 ? 0.427 -0.001 1.168 1.00 93.00 182 ILE A C 1
ATOM 1462 O O . ILE A 1 182 ? -0.150 -0.032 2.252 1.00 93.00 182 ILE A O 1
ATOM 1466 N N . ARG A 1 183 ? 0.811 1.138 0.576 1.00 91.94 183 ARG A N 1
ATOM 1467 C CA . ARG A 1 183 ? 0.530 2.478 1.122 1.00 91.94 183 ARG A CA 1
ATOM 1468 C C . ARG A 1 183 ? -0.968 2.744 1.220 1.00 91.94 183 ARG A C 1
ATOM 1470 O O . ARG A 1 183 ? -1.460 3.212 2.240 1.00 91.94 183 ARG A O 1
ATOM 1477 N N . TYR A 1 184 ? -1.718 2.398 0.180 1.00 93.00 184 TYR A N 1
ATOM 1478 C CA . TYR A 1 184 ? -3.167 2.548 0.205 1.00 93.00 184 TYR A CA 1
ATOM 1479 C C . TYR A 1 184 ? -3.795 1.710 1.327 1.00 93.00 184 TYR A C 1
ATOM 1481 O O . TYR A 1 184 ? -4.591 2.217 2.115 1.00 93.00 184 TYR A O 1
ATOM 1489 N N . VAL A 1 185 ? -3.395 0.442 1.452 1.00 92.56 185 VAL A N 1
ATOM 1490 C CA . VAL A 1 185 ? -3.900 -0.448 2.505 1.00 92.56 185 VAL A CA 1
ATOM 1491 C C . VAL A 1 185 ? -3.461 0.022 3.894 1.00 92.56 185 VAL A C 1
ATOM 1493 O O . VAL A 1 185 ? -4.265 -0.035 4.821 1.00 92.56 185 VAL A O 1
ATOM 1496 N N . SER A 1 186 ? -2.233 0.522 4.068 1.00 90.69 186 SER A N 1
ATOM 1497 C CA . SER A 1 186 ? -1.754 1.030 5.364 1.00 90.69 186 SER A CA 1
ATOM 1498 C C . SER A 1 186 ? -2.503 2.279 5.827 1.00 90.69 186 SER A C 1
ATOM 1500 O O . SER A 1 186 ? -2.607 2.488 7.030 1.00 90.69 186 SER A O 1
ATOM 1502 N N . ILE A 1 187 ? -3.051 3.066 4.900 1.00 91.19 187 ILE A N 1
ATOM 1503 C CA . ILE A 1 187 ? -3.895 4.240 5.162 1.00 91.19 187 ILE A CA 1
ATOM 1504 C C . ILE A 1 187 ? -5.348 3.811 5.410 1.00 91.19 187 ILE A C 1
ATOM 1506 O O . ILE A 1 187 ? -5.966 4.202 6.401 1.00 91.19 187 ILE A O 1
ATOM 1510 N N . MET A 1 188 ? -5.906 2.972 4.535 1.00 92.81 188 MET A N 1
ATOM 1511 C CA . MET A 1 188 ? -7.319 2.588 4.599 1.00 92.81 188 MET A CA 1
ATOM 1512 C C . MET A 1 188 ? -7.646 1.646 5.750 1.00 92.81 188 MET A C 1
ATOM 1514 O O . MET A 1 188 ? -8.694 1.788 6.378 1.00 92.81 188 MET A O 1
ATOM 1518 N N . LEU A 1 189 ? -6.769 0.690 6.053 1.00 91.69 189 LEU A N 1
ATOM 1519 C CA . LEU A 1 189 ? -7.012 -0.294 7.102 1.00 91.69 189 LEU A CA 1
ATOM 1520 C C . LEU A 1 189 ? -7.222 0.347 8.487 1.00 91.69 189 LEU A C 1
ATOM 1522 O O . LEU A 1 189 ? -8.234 0.031 9.117 1.00 91.69 189 LEU A O 1
ATOM 1526 N N . PRO A 1 190 ? -6.347 1.247 8.986 1.00 89.25 190 PRO A N 1
ATOM 1527 C CA . PRO A 1 190 ? -6.590 1.914 10.258 1.00 89.25 190 PRO A CA 1
ATOM 1528 C C . PRO A 1 190 ? -7.765 2.884 10.178 1.00 89.25 190 PRO A C 1
ATOM 1530 O O . PRO A 1 190 ? -8.483 3.002 11.162 1.00 89.25 190 PRO A O 1
ATOM 1533 N N . LEU A 1 191 ? -8.014 3.531 9.035 1.00 91.06 191 LEU A N 1
ATOM 1534 C CA . LEU A 1 191 ? -9.159 4.428 8.883 1.00 91.06 191 LEU A CA 1
ATOM 1535 C C . LEU A 1 191 ? -10.489 3.685 9.063 1.00 91.06 191 LEU A C 1
ATOM 1537 O O . LEU A 1 191 ? -11.340 4.120 9.832 1.00 91.06 191 LEU A O 1
ATOM 1541 N N . ILE A 1 192 ? -10.650 2.541 8.395 1.00 93.12 192 ILE A N 1
ATOM 1542 C CA . ILE A 1 192 ? -11.861 1.718 8.494 1.00 93.12 192 ILE A CA 1
ATOM 1543 C C . ILE A 1 192 ? -11.915 1.029 9.861 1.00 93.12 192 ILE A C 1
ATOM 1545 O O . ILE A 1 192 ? -12.930 1.093 10.550 1.00 93.12 192 ILE A O 1
ATOM 1549 N N . GLY A 1 193 ? -10.816 0.394 10.278 1.00 89.69 193 GLY A N 1
ATOM 1550 C CA . GLY A 1 193 ? -10.755 -0.367 11.524 1.00 89.69 193 GLY A CA 1
ATOM 1551 C C . GLY A 1 193 ? -10.967 0.506 12.758 1.00 89.69 193 GLY A C 1
ATOM 1552 O O . GLY A 1 193 ? -11.846 0.220 13.572 1.00 89.69 193 GLY A O 1
ATOM 1553 N N . LEU A 1 194 ? -10.208 1.598 12.886 1.00 88.88 194 LEU A N 1
ATOM 1554 C CA . LEU A 1 194 ? -10.388 2.542 13.987 1.00 88.88 194 LEU A CA 1
ATOM 1555 C C . LEU A 1 194 ? -11.649 3.376 13.826 1.00 88.88 194 LEU A C 1
ATOM 1557 O O . LEU A 1 194 ? -12.234 3.715 14.841 1.00 88.88 194 LEU A O 1
ATOM 1561 N N . GLY A 1 195 ? -12.113 3.658 12.608 1.00 90.31 195 GLY A N 1
ATOM 1562 C CA . GLY A 1 195 ? -13.396 4.326 12.394 1.00 90.31 195 GLY A CA 1
ATOM 1563 C C . GLY A 1 195 ? -14.563 3.527 12.978 1.00 90.31 195 GLY A C 1
ATOM 1564 O O . GLY A 1 195 ? -15.358 4.062 13.747 1.00 90.31 195 GLY A O 1
ATOM 1565 N N . ILE A 1 196 ? -14.626 2.222 12.694 1.00 91.00 196 ILE A N 1
ATOM 1566 C CA . ILE A 1 196 ? -15.644 1.329 13.272 1.00 91.00 196 ILE A CA 1
ATOM 1567 C C . ILE A 1 196 ? -15.470 1.231 14.791 1.00 91.00 196 ILE A C 1
ATOM 1569 O O . ILE A 1 196 ? -16.442 1.349 15.539 1.00 91.00 196 ILE A O 1
ATOM 1573 N N . LEU A 1 197 ? -14.233 1.048 15.262 1.00 86.00 197 LEU A N 1
ATOM 1574 C CA . LEU A 1 197 ? -13.951 0.923 16.691 1.00 86.00 197 LEU A CA 1
ATOM 1575 C C . LEU A 1 197 ? -14.271 2.214 17.461 1.00 86.00 197 LEU A C 1
ATOM 1577 O O . LEU A 1 197 ? -14.740 2.147 18.592 1.00 86.00 197 LEU A O 1
ATOM 1581 N N . PHE A 1 198 ? -14.080 3.374 16.833 1.00 90.31 198 PHE A N 1
ATOM 1582 C CA . PHE A 1 198 ? -14.423 4.690 17.363 1.00 90.31 198 PHE A CA 1
ATOM 1583 C C . PHE A 1 198 ? -15.937 4.860 17.520 1.00 90.31 198 PHE A C 1
ATOM 1585 O O . PHE A 1 198 ? -16.378 5.350 18.553 1.00 90.31 198 PHE A O 1
ATOM 1592 N N . VAL A 1 199 ? -16.746 4.387 16.564 1.00 92.38 199 VAL A N 1
ATOM 1593 C CA . VAL A 1 199 ? -18.220 4.403 16.689 1.00 92.38 199 VAL A CA 1
ATOM 1594 C C . VAL A 1 199 ? -18.698 3.544 17.865 1.00 92.38 199 VAL A C 1
ATOM 1596 O O . VAL A 1 199 ? -19.669 3.889 18.534 1.00 92.38 199 VAL A O 1
ATOM 1599 N N . LEU A 1 200 ? -18.008 2.436 18.142 1.00 90.94 200 LEU A N 1
ATOM 1600 C CA . LEU A 1 200 ? -18.316 1.545 19.265 1.00 90.94 200 LEU A CA 1
ATOM 1601 C C . LEU A 1 200 ? -17.658 1.982 20.586 1.00 90.94 200 LEU A C 1
ATOM 1603 O O . LEU A 1 200 ? -17.912 1.385 21.634 1.00 90.94 200 LEU A O 1
ATOM 1607 N N . SER A 1 201 ? -16.790 2.992 20.547 1.00 91.44 201 SER A N 1
ATOM 1608 C CA . SER A 1 201 ? -15.946 3.374 21.673 1.00 91.44 201 SER A CA 1
ATOM 1609 C C . SER A 1 201 ? -16.744 4.095 22.767 1.00 91.44 201 SER A C 1
ATOM 1611 O O . SER A 1 201 ? -17.518 5.006 22.475 1.00 91.44 201 SER A O 1
ATOM 1613 N N . PRO A 1 202 ? -16.504 3.794 24.058 1.00 89.06 202 PRO A N 1
ATOM 1614 C CA . PRO A 1 202 ? -17.005 4.624 25.147 1.00 89.06 202 PRO A CA 1
ATOM 1615 C C . PRO A 1 202 ? -16.336 6.011 25.132 1.00 89.06 202 PRO A C 1
ATOM 1617 O O . PRO A 1 202 ? -15.157 6.135 24.797 1.00 89.06 202 PRO A O 1
ATOM 1620 N N . ARG A 1 203 ? -17.058 7.047 25.594 1.00 91.62 203 ARG A N 1
ATOM 1621 C CA . ARG A 1 203 ? -16.623 8.468 25.624 1.00 91.62 203 ARG A C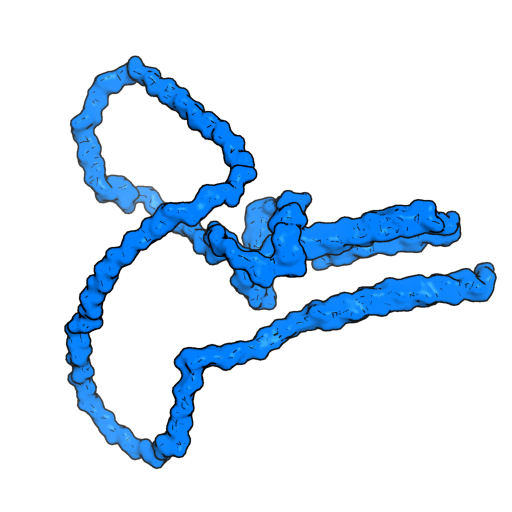A 1
ATOM 1622 C C . ARG A 1 203 ? -15.218 8.723 26.188 1.00 91.62 203 ARG A C 1
ATOM 1624 O O . ARG A 1 203 ? -14.570 9.701 25.848 1.00 91.62 203 ARG A O 1
ATOM 1631 N N . GLN A 1 204 ? -14.739 7.850 27.070 1.00 91.44 204 GLN A N 1
ATOM 1632 C CA . GLN A 1 204 ? -13.429 7.975 27.717 1.00 91.44 204 GLN A CA 1
ATOM 1633 C C . GLN A 1 204 ? -12.257 7.664 26.768 1.00 91.44 204 GLN A C 1
ATOM 1635 O O . GLN A 1 204 ? -11.134 8.079 27.039 1.00 91.44 204 GLN A O 1
ATOM 1640 N N . LEU A 1 205 ? -12.504 6.937 25.673 1.00 90.12 205 LEU A N 1
ATOM 1641 C CA . LEU A 1 205 ? -11.481 6.498 24.721 1.00 90.12 205 LEU A CA 1
ATOM 1642 C C . LEU A 1 205 ? -11.516 7.264 23.387 1.00 90.12 205 LEU A C 1
ATOM 1644 O O . LEU A 1 205 ? -10.705 6.983 22.509 1.00 90.12 205 LEU A O 1
ATOM 1648 N N . GLU A 1 206 ? -12.375 8.275 23.238 1.00 91.06 206 GLU A N 1
ATOM 1649 C CA . GLU A 1 206 ? -12.460 9.066 22.000 1.00 91.06 206 GLU A CA 1
ATOM 1650 C C . GLU A 1 206 ? -11.114 9.716 21.634 1.00 91.06 206 GLU A C 1
ATOM 1652 O O . GLU A 1 206 ? -10.635 9.582 20.508 1.00 91.06 206 GLU A O 1
ATOM 1657 N N . LEU A 1 207 ? -10.457 10.363 22.605 1.00 90.62 207 LEU A N 1
ATOM 1658 C CA . LEU A 1 207 ? -9.174 11.039 22.394 1.00 90.62 207 LEU A CA 1
ATOM 1659 C C . LEU A 1 207 ? -8.028 10.082 21.999 1.00 90.62 207 LEU A C 1
ATOM 1661 O O . LEU A 1 207 ? -7.361 10.361 21.000 1.00 90.62 207 LEU A O 1
ATOM 1665 N N . PRO A 1 208 ? -7.757 8.968 22.717 1.00 87.62 208 PRO A N 1
ATOM 1666 C CA . PRO A 1 208 ? -6.687 8.058 22.317 1.00 87.62 208 PRO A CA 1
ATOM 1667 C C . PRO A 1 208 ? -6.957 7.394 20.964 1.00 87.62 208 PRO A C 1
ATOM 1669 O O . PRO A 1 208 ? -6.004 7.197 20.215 1.00 87.62 208 PRO A O 1
ATOM 1672 N N . PHE A 1 209 ? -8.212 7.100 20.605 1.00 88.00 209 PHE A N 1
ATOM 1673 C CA . PHE A 1 209 ? -8.521 6.572 19.273 1.00 88.00 209 PHE A CA 1
ATOM 1674 C C . PHE A 1 209 ? -8.267 7.593 18.167 1.00 88.00 209 PHE A C 1
ATOM 1676 O O . PHE A 1 209 ? -7.664 7.237 17.156 1.00 88.00 209 PHE A O 1
ATOM 1683 N N . LEU A 1 210 ? -8.641 8.860 18.371 1.00 90.31 210 LEU A N 1
ATOM 1684 C CA . LEU A 1 210 ? -8.317 9.934 17.429 1.00 90.31 210 LEU A CA 1
ATOM 1685 C C . LEU A 1 210 ? -6.803 10.094 17.255 1.00 90.31 210 LEU A C 1
ATOM 1687 O O . LEU A 1 210 ? -6.316 10.147 16.126 1.00 90.31 210 LEU A O 1
ATOM 1691 N N . LEU A 1 211 ? -6.045 10.109 18.356 1.00 91.81 211 LEU A N 1
ATOM 1692 C CA . LEU A 1 211 ? -4.583 10.196 18.304 1.00 91.81 211 LEU A CA 1
ATOM 1693 C C . LEU A 1 211 ? -3.962 8.982 17.609 1.00 91.81 211 LEU A C 1
ATOM 1695 O O . LEU A 1 211 ? -3.084 9.149 16.766 1.00 91.81 211 LEU A O 1
ATOM 1699 N N . ALA A 1 212 ? -4.431 7.772 17.919 1.00 89.56 212 ALA A N 1
ATOM 1700 C CA . ALA A 1 212 ? -3.962 6.548 17.279 1.00 89.56 212 ALA A CA 1
ATOM 1701 C C . ALA A 1 212 ? -4.264 6.543 15.775 1.00 89.56 212 ALA A C 1
ATOM 1703 O O . ALA A 1 212 ? -3.404 6.159 14.986 1.00 89.56 212 ALA A O 1
ATOM 1704 N N . MET A 1 213 ? -5.446 7.013 15.370 1.00 89.56 213 MET A N 1
ATOM 1705 C CA . MET A 1 213 ? -5.842 7.108 13.966 1.00 89.56 213 MET A CA 1
ATOM 1706 C C . MET A 1 213 ? -4.931 8.063 13.193 1.00 89.56 213 MET A C 1
ATOM 1708 O O . MET A 1 213 ? -4.398 7.686 12.152 1.00 89.56 213 MET A O 1
ATOM 1712 N N . VAL A 1 214 ? -4.687 9.266 13.723 1.00 91.38 214 VAL A N 1
ATOM 1713 C CA . VAL A 1 214 ? -3.785 10.244 13.092 1.00 91.38 214 VAL A CA 1
ATOM 1714 C C . VAL A 1 214 ? -2.347 9.723 13.058 1.00 91.38 214 VAL A C 1
ATOM 1716 O O . VAL A 1 214 ? -1.692 9.801 12.021 1.00 91.38 214 VAL A O 1
ATOM 1719 N N . ALA A 1 215 ? -1.862 9.145 14.160 1.00 90.69 215 ALA A N 1
ATOM 1720 C CA . ALA A 1 215 ? -0.510 8.602 14.237 1.00 90.69 215 ALA A CA 1
ATOM 1721 C C . ALA A 1 215 ? -0.289 7.471 13.222 1.00 90.69 215 ALA A C 1
ATOM 1723 O O . ALA A 1 215 ? 0.709 7.481 12.505 1.00 90.69 215 ALA A O 1
ATOM 1724 N N . LEU A 1 216 ? -1.230 6.528 13.111 1.00 89.75 216 LEU A N 1
ATOM 1725 C CA . LEU A 1 216 ? -1.151 5.446 12.127 1.00 89.75 216 LEU A CA 1
ATOM 1726 C C . LEU A 1 216 ? -1.193 5.972 10.696 1.00 89.75 216 LEU A C 1
ATOM 1728 O O . LEU A 1 216 ? -0.495 5.434 9.843 1.00 89.75 216 LEU A O 1
ATOM 1732 N N . MET A 1 217 ? -1.947 7.041 10.441 1.00 87.75 217 MET A N 1
ATOM 1733 C CA . MET A 1 217 ? -2.010 7.640 9.113 1.00 87.75 217 MET A CA 1
ATOM 1734 C C . MET A 1 217 ? -0.683 8.285 8.699 1.00 87.75 217 MET A C 1
ATOM 1736 O O . MET A 1 217 ? -0.234 8.103 7.571 1.00 87.75 217 MET A O 1
ATOM 1740 N N . ILE A 1 218 ? -0.019 8.980 9.627 1.00 90.50 218 ILE A N 1
ATOM 1741 C CA . ILE A 1 218 ? 1.314 9.557 9.401 1.00 90.50 218 ILE A CA 1
ATOM 1742 C C . ILE A 1 218 ? 2.341 8.443 9.170 1.00 90.50 218 ILE A C 1
ATOM 1744 O O . ILE A 1 218 ? 3.133 8.518 8.236 1.00 90.50 218 ILE A O 1
ATOM 1748 N N . VAL A 1 219 ? 2.299 7.384 9.985 1.00 88.69 219 VAL A N 1
ATOM 1749 C CA . VAL A 1 219 ? 3.202 6.229 9.850 1.00 88.69 219 VAL A CA 1
ATOM 1750 C C . VAL A 1 219 ? 2.957 5.459 8.553 1.00 88.69 219 VAL A C 1
ATOM 1752 O O . VAL A 1 219 ? 3.899 4.928 7.985 1.00 88.69 219 VAL A O 1
ATOM 1755 N N . GLY A 1 220 ? 1.717 5.389 8.067 1.00 82.38 220 GLY A N 1
ATOM 1756 C CA . GLY A 1 220 ? 1.402 4.752 6.788 1.00 82.38 220 GLY A CA 1
ATOM 1757 C C . GLY A 1 220 ? 1.982 5.491 5.578 1.00 82.38 220 GLY A C 1
ATOM 1758 O O . GLY A 1 220 ? 2.137 4.876 4.522 1.00 82.38 220 GLY A O 1
ATOM 1759 N N . TRP A 1 221 ? 2.296 6.779 5.746 1.00 81.19 221 TRP A N 1
ATOM 1760 C CA . TRP A 1 221 ? 2.857 7.655 4.718 1.00 81.19 221 TRP A CA 1
ATOM 1761 C C . TRP A 1 221 ? 4.389 7.747 4.750 1.00 81.19 221 TRP A C 1
ATOM 1763 O O . TRP A 1 221 ? 4.991 8.013 3.710 1.00 81.19 221 TRP A O 1
ATOM 1773 N N . ALA A 1 222 ? 4.989 7.566 5.931 1.00 76.50 222 ALA A N 1
ATOM 1774 C CA . ALA A 1 222 ? 6.436 7.588 6.157 1.00 76.50 222 ALA A CA 1
ATOM 1775 C C . ALA A 1 222 ? 7.112 6.285 5.702 1.00 76.50 222 ALA A C 1
ATOM 1777 O O . ALA A 1 222 ? 8.193 6.386 5.082 1.00 76.50 222 ALA A O 1
#

Radius of gyration: 31.37 Å; Cα contacts (8 Å, |Δi|>4): 67; chains: 1; bounding box: 72×54×95 Å

Secondary structure (DSSP, 8-state):
--HHHHHHHHHHHHHHHHHHHHHHHHTS---------GGG----------------------S--PPPPPP-PPPP---------------------------------TTTTTSSS---------GGGS----GGG-TTGGGHHHHHHTSPPPHHHHHHHHHHHHHTT---TTHHHHHHHHHHHHHHHHHHHHHHHHHT--GGGHHHHHHHHHHHHHHHH-

Sequence (222 aa):
MSPNTMTWIFLGVGIVWGGWYVWRQRRRPQREEPRPNPMYSEPIPKTVQEPHAYAQQANVPSMYDYPPEEETAPIPAAATLASTGYQSVQPEVWKSTDAGREDYHRTETFESLSAGKKPNRLPQIEPADLPLTDPSDYVFGPLTPTLSALFPETEARQQEIKKELRHAGYYQPHALQNLNAIRYVSIMLPLIGLGILFVLSPRQLELPFLLAMVALMIVGWA

Solvent-accessible surface area (backbone atoms only — not comparable to full-atom values): 14826 Å² total; per-residue (Å²): 134,58,76,68,62,55,56,52,51,53,52,52,51,48,51,55,50,49,53,52,50,55,54,56,59,69,64,52,72,77,71,72,66,78,69,76,59,80,90,68,72,68,80,79,73,91,76,80,94,78,94,75,92,79,79,90,78,94,78,86,81,78,85,83,88,78,80,81,86,80,79,85,78,86,81,82,91,82,84,87,87,80,94,70,90,75,80,78,76,74,77,80,76,77,78,76,77,88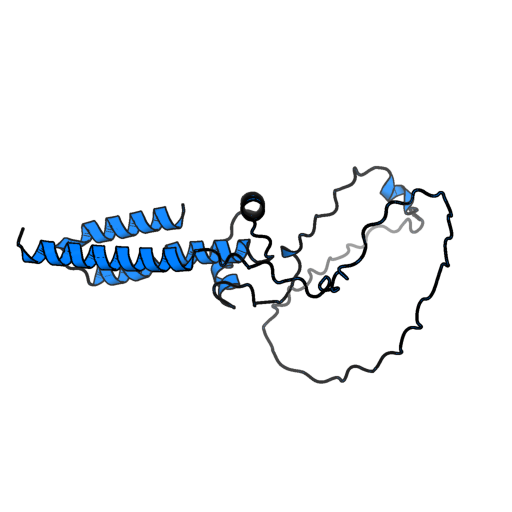,78,79,92,82,79,97,77,75,82,72,56,77,64,73,75,70,72,77,67,74,80,72,73,68,81,80,78,48,80,54,74,48,90,72,88,64,66,84,77,38,85,62,38,91,51,22,65,63,43,18,64,77,57,75,70,55,71,72,58,49,54,52,50,52,51,51,37,46,76,74,67,52,79,56,58,54,50,67,44,41,51,38,21,50,37,47,47,43,40,46,49,49,51,54,54,47,49,55,49,53,76,72,46,58,85,90,47,52,65,63,50,52,52,49,46,53,51,46,44,54,59,36,71,108

Mean predicted aligned error: 18.76 Å

pLDDT: mean 73.38, std 16.75, range [44.34, 94.62]

Foldseek 3Di:
DDPVVVVVVVVVVVVVVVVVVVVVVVPPPPPPPPPPPVVPPPPPPPDDDDDDDDDDDDDDDDDDDDDDDDDDDDDDDDDDDDDDDDPDPPPPPPPPPDDDDDDPPPPPDPVVVVPDDDPPPDPPCQPLNDPPVDQVPAPVGPCLQVLLVVPDDDPVVLVVVVVVCVVVVNPDSCPSSNLSSQLSCQLVVLCVVLVVVLVVDDPVCNVVSVVVNVVSNVVSVD